Protein AF-A0A3D1JD99-F1 (afdb_monomer_lite)

Structure (mmCIF, N/CA/C/O backbone):
data_AF-A0A3D1JD99-F1
#
_entry.id   AF-A0A3D1JD99-F1
#
loop_
_atom_site.group_PDB
_atom_site.id
_atom_site.type_symbol
_atom_site.label_atom_id
_atom_site.label_alt_id
_atom_site.label_comp_id
_atom_site.label_asym_id
_atom_site.label_entity_id
_atom_site.label_seq_id
_atom_site.pdbx_PDB_ins_code
_atom_site.Cartn_x
_atom_site.Cartn_y
_atom_site.Cartn_z
_atom_site.occupancy
_atom_site.B_iso_or_equiv
_atom_site.auth_seq_id
_atom_site.auth_comp_id
_atom_site.auth_asym_id
_atom_site.auth_atom_id
_atom_site.pdbx_PDB_model_num
ATOM 1 N N . MET A 1 1 ? -32.262 2.530 16.225 1.00 52.62 1 MET A N 1
ATOM 2 C CA . MET A 1 1 ? -31.075 2.353 15.359 1.00 52.62 1 MET A CA 1
ATOM 3 C C . MET A 1 1 ? -31.010 3.550 14.415 1.00 52.62 1 MET A C 1
ATOM 5 O O . MET A 1 1 ? -31.901 3.710 13.596 1.00 52.62 1 MET A O 1
ATOM 9 N N . ASN A 1 2 ? -30.079 4.487 14.622 1.00 67.69 2 ASN A N 1
ATOM 10 C CA . ASN A 1 2 ? -30.087 5.768 13.904 1.00 67.69 2 ASN A CA 1
ATOM 11 C C . ASN A 1 2 ? -29.283 5.637 12.599 1.00 67.69 2 ASN A C 1
ATOM 13 O O . ASN A 1 2 ? -28.059 5.758 12.614 1.00 67.69 2 ASN A O 1
ATOM 17 N N . ILE A 1 3 ? -29.974 5.346 11.492 1.00 71.69 3 ILE A N 1
ATOM 18 C CA . ILE A 1 3 ? -29.393 5.014 10.174 1.00 71.69 3 ILE A CA 1
ATOM 19 C C . ILE A 1 3 ? -28.366 6.064 9.720 1.00 71.69 3 ILE A C 1
ATOM 21 O O . ILE A 1 3 ? -27.294 5.714 9.232 1.00 71.69 3 ILE A O 1
ATOM 25 N N . ARG A 1 4 ? -28.632 7.355 9.968 1.00 72.88 4 ARG A N 1
ATOM 26 C CA . ARG A 1 4 ? -27.696 8.441 9.631 1.00 72.88 4 ARG A CA 1
ATOM 27 C C . ARG A 1 4 ? -26.359 8.325 10.363 1.00 72.88 4 ARG A C 1
ATOM 29 O O . ARG A 1 4 ? -25.327 8.608 9.769 1.00 72.88 4 ARG A O 1
ATOM 36 N N . ARG A 1 5 ? -26.369 7.909 11.633 1.00 73.69 5 ARG A N 1
ATOM 37 C CA . ARG A 1 5 ? -25.156 7.788 12.458 1.00 73.69 5 ARG A CA 1
ATOM 38 C C . ARG A 1 5 ? -24.328 6.554 12.089 1.00 73.69 5 ARG A C 1
ATOM 40 O O . ARG A 1 5 ? -23.107 6.588 12.203 1.00 73.69 5 ARG A O 1
ATOM 47 N N . ASP A 1 6 ? -24.976 5.483 11.627 1.00 76.75 6 ASP A N 1
ATOM 48 C CA . ASP A 1 6 ? -24.259 4.303 11.131 1.00 76.75 6 ASP A CA 1
ATOM 49 C C . ASP A 1 6 ? -23.603 4.585 9.771 1.00 76.75 6 ASP A C 1
ATOM 51 O O . ASP A 1 6 ? -22.410 4.328 9.608 1.00 76.75 6 ASP A O 1
ATOM 55 N N . LEU A 1 7 ? -24.323 5.226 8.841 1.00 77.75 7 LEU A N 1
ATOM 56 C CA . LEU A 1 7 ? -23.778 5.626 7.537 1.00 77.75 7 LEU A CA 1
ATOM 57 C C . LEU A 1 7 ? -22.586 6.583 7.663 1.00 77.75 7 LEU A C 1
ATOM 59 O O . LEU A 1 7 ? -21.564 6.367 7.012 1.00 77.75 7 LEU A O 1
ATOM 63 N N . THR A 1 8 ? -22.668 7.597 8.532 1.00 80.62 8 THR A N 1
ATOM 64 C CA . THR A 1 8 ? -21.530 8.501 8.766 1.00 80.62 8 THR A CA 1
ATOM 65 C C . THR A 1 8 ? -20.340 7.768 9.371 1.00 80.62 8 THR A C 1
ATOM 67 O O . THR A 1 8 ? -19.210 8.011 8.959 1.00 80.62 8 THR A O 1
ATOM 70 N N . SER A 1 9 ? -20.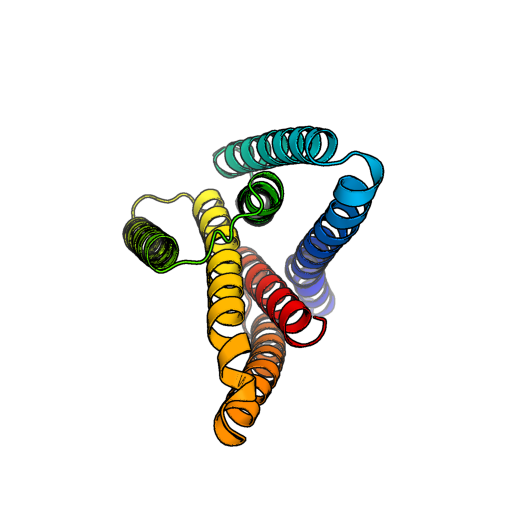563 6.816 10.281 1.00 78.50 9 SER A N 1
ATOM 71 C CA . SER A 1 9 ? -19.465 6.016 10.833 1.00 78.50 9 SER A CA 1
ATOM 72 C C . SER A 1 9 ? -18.817 5.094 9.794 1.00 78.50 9 SER A C 1
ATOM 74 O O . SER A 1 9 ? -17.602 4.945 9.801 1.00 78.50 9 SER A O 1
ATOM 76 N N . LYS A 1 10 ? -19.585 4.512 8.864 1.00 82.50 10 LYS A N 1
ATOM 77 C CA . LYS A 1 10 ? -19.051 3.691 7.760 1.00 82.50 10 LYS A CA 1
ATOM 78 C C . LYS A 1 10 ? -18.221 4.522 6.785 1.00 82.50 10 LYS A C 1
ATOM 80 O O . LYS A 1 10 ? -17.178 4.071 6.323 1.00 82.50 10 LYS A O 1
ATOM 85 N N . PHE A 1 11 ? -18.655 5.751 6.524 1.00 85.06 11 PHE A N 1
ATOM 86 C CA . PHE A 1 11 ? -17.918 6.684 5.680 1.00 85.06 11 PHE A CA 1
ATOM 87 C C . PHE A 1 11 ? -16.602 7.134 6.335 1.00 85.06 11 PHE A C 1
ATOM 89 O O . PHE A 1 11 ? -15.542 7.043 5.720 1.00 85.06 11 PHE A O 1
ATOM 96 N N . VAL A 1 12 ? -16.653 7.558 7.602 1.00 84.88 12 VAL A N 1
ATOM 97 C CA . VAL A 1 12 ? -15.488 8.095 8.329 1.00 84.88 12 VAL A CA 1
ATOM 98 C C . VAL A 1 12 ? -14.500 7.004 8.749 1.00 84.88 12 VAL A C 1
ATOM 100 O O . VAL A 1 12 ? -13.299 7.216 8.650 1.00 84.88 12 VAL A O 1
ATOM 103 N N . ASP A 1 13 ? -14.966 5.831 9.184 1.00 81.75 13 ASP A N 1
ATOM 104 C CA . ASP A 1 13 ? -14.083 4.739 9.627 1.00 81.75 13 ASP A CA 1
ATOM 105 C C . ASP A 1 13 ? -13.642 3.814 8.472 1.00 81.75 13 ASP A C 1
ATOM 107 O O . ASP A 1 13 ? -12.881 2.877 8.705 1.00 81.75 13 ASP A O 1
ATOM 111 N N . GLY A 1 14 ? -14.133 4.035 7.248 1.00 86.88 14 GLY A N 1
ATOM 112 C CA . GLY A 1 14 ? -13.870 3.179 6.088 1.00 86.88 14 GLY A CA 1
ATOM 113 C C . GLY A 1 14 ? -13.336 3.943 4.879 1.00 86.88 14 GLY A C 1
ATOM 114 O O . GLY A 1 14 ? -12.173 3.810 4.504 1.00 86.88 14 GLY A O 1
ATOM 115 N N . LEU A 1 15 ? -14.176 4.783 4.274 1.00 90.00 15 LEU A N 1
ATOM 116 C CA . LEU A 1 15 ? -13.844 5.464 3.019 1.00 90.00 15 LEU A CA 1
ATOM 117 C C . LEU A 1 15 ? -12.773 6.549 3.201 1.00 90.00 15 LEU A C 1
ATOM 119 O O . LEU A 1 15 ? -11.861 6.653 2.386 1.00 90.00 15 LEU A O 1
ATOM 123 N N . VAL A 1 16 ? -12.840 7.314 4.294 1.00 92.00 16 VAL A N 1
ATOM 124 C CA . VAL A 1 16 ? -11.830 8.337 4.616 1.00 92.00 16 VAL A CA 1
ATOM 125 C C . VAL A 1 16 ? -10.430 7.723 4.797 1.00 92.00 16 VAL A C 1
ATOM 127 O O . VAL A 1 16 ? -9.503 8.213 4.153 1.00 92.00 16 VAL A O 1
ATOM 130 N N . PRO A 1 17 ? -10.235 6.642 5.585 1.00 92.44 17 PRO A N 1
ATOM 131 C CA . PRO A 1 17 ? -8.941 5.975 5.661 1.00 92.44 17 PRO A CA 1
ATOM 132 C C . PRO A 1 17 ? -8.416 5.474 4.320 1.00 92.44 17 PRO A C 1
ATOM 134 O O . PRO A 1 17 ? -7.241 5.677 4.021 1.00 92.44 17 PRO A O 1
ATOM 137 N N . ALA A 1 18 ? -9.280 4.873 3.498 1.00 94.19 18 ALA A N 1
ATOM 138 C CA . ALA A 1 18 ? -8.889 4.398 2.175 1.00 94.19 18 ALA A CA 1
ATOM 139 C C . ALA A 1 18 ? -8.390 5.548 1.289 1.00 94.19 18 ALA A C 1
ATOM 141 O O . ALA A 1 18 ? -7.324 5.453 0.682 1.00 94.19 18 ALA A O 1
ATOM 142 N N . LEU A 1 19 ? -9.131 6.661 1.277 1.00 94.81 19 LEU A N 1
ATOM 143 C CA . LEU A 1 19 ? -8.777 7.858 0.523 1.00 94.81 19 LEU A CA 1
ATOM 144 C C . LEU A 1 19 ? -7.461 8.469 1.014 1.00 94.81 19 LEU A C 1
ATOM 146 O O . LEU A 1 19 ? -6.625 8.837 0.198 1.00 94.81 19 LEU A O 1
ATOM 150 N N . ILE A 1 20 ? -7.250 8.557 2.329 1.00 95.81 20 ILE A N 1
ATOM 151 C CA . ILE A 1 20 ? -6.007 9.092 2.902 1.00 95.81 20 ILE A CA 1
ATOM 152 C C . ILE A 1 20 ? -4.810 8.221 2.516 1.00 95.81 20 ILE A C 1
ATOM 154 O O . ILE A 1 20 ? -3.785 8.764 2.118 1.00 95.81 20 ILE A O 1
ATOM 158 N N . LEU A 1 21 ? -4.925 6.892 2.602 1.00 95.56 21 LEU A N 1
ATOM 159 C CA . LEU A 1 21 ? -3.850 5.978 2.200 1.00 95.56 21 LEU A CA 1
ATOM 160 C C . LEU A 1 21 ? -3.548 6.093 0.702 1.00 95.56 21 LEU A C 1
ATOM 162 O O . LEU A 1 21 ? -2.383 6.181 0.320 1.00 95.56 21 LEU A O 1
ATOM 166 N N . TYR A 1 22 ? -4.584 6.160 -0.137 1.00 94.81 22 TYR A N 1
ATOM 167 C CA . TYR A 1 22 ? -4.433 6.379 -1.574 1.00 94.81 22 TYR A CA 1
ATOM 168 C C . TYR A 1 22 ? -3.741 7.717 -1.879 1.00 94.81 22 TYR A C 1
ATOM 170 O O . TYR A 1 22 ? -2.753 7.754 -2.609 1.00 94.81 22 TYR A O 1
ATOM 178 N N . LEU A 1 23 ? -4.208 8.817 -1.282 1.00 95.06 23 LEU A N 1
ATOM 179 C CA . LEU A 1 23 ? -3.613 10.142 -1.471 1.00 95.06 23 LEU A CA 1
ATOM 180 C C . LEU A 1 23 ? -2.176 10.201 -0.956 1.00 95.06 23 LEU A C 1
ATOM 182 O O . LEU A 1 23 ? -1.335 10.823 -1.596 1.00 95.06 23 LEU A O 1
ATOM 186 N N . LEU A 1 24 ? -1.876 9.536 0.161 1.00 95.38 24 LEU A N 1
ATOM 187 C CA . LEU A 1 24 ? -0.518 9.426 0.681 1.00 95.38 24 LEU A CA 1
ATOM 188 C C . LEU A 1 24 ? 0.393 8.691 -0.310 1.00 95.38 24 LEU A C 1
ATOM 190 O O . LEU A 1 24 ? 1.501 9.153 -0.564 1.00 95.38 24 LEU A O 1
ATOM 194 N N . ASN A 1 25 ? -0.085 7.598 -0.914 1.00 94.38 25 ASN A N 1
ATOM 195 C CA . ASN A 1 25 ? 0.645 6.877 -1.956 1.00 94.38 25 ASN A CA 1
ATOM 196 C C . ASN A 1 25 ? 0.953 7.773 -3.163 1.00 94.38 25 ASN A C 1
ATOM 198 O O . ASN A 1 25 ? 2.099 7.858 -3.601 1.00 94.38 25 ASN A O 1
ATOM 202 N N . VAL A 1 26 ? -0.065 8.469 -3.674 1.00 92.38 26 VAL A N 1
ATOM 203 C CA . VAL A 1 26 ? 0.080 9.387 -4.813 1.00 92.38 26 VAL A CA 1
ATOM 204 C C . VAL A 1 26 ? 1.023 10.538 -4.468 1.00 92.38 26 VAL A C 1
ATOM 206 O O . VAL A 1 26 ? 1.880 10.879 -5.274 1.00 92.38 26 VAL A O 1
ATOM 209 N N . LEU A 1 27 ? 0.922 11.108 -3.267 1.00 93.75 27 LEU A N 1
ATOM 210 C CA . LEU A 1 27 ? 1.790 12.194 -2.817 1.00 93.75 27 LEU A CA 1
ATOM 211 C C . LEU A 1 27 ? 3.257 11.758 -2.770 1.00 93.75 27 LEU A C 1
ATOM 213 O O . LEU A 1 27 ? 4.118 12.492 -3.249 1.00 93.75 27 LEU A O 1
ATOM 217 N N . ILE A 1 28 ? 3.549 10.565 -2.245 1.00 92.56 28 ILE A N 1
ATOM 218 C CA . ILE A 1 28 ? 4.919 10.039 -2.230 1.00 92.56 28 ILE A CA 1
ATOM 219 C C . ILE A 1 28 ? 5.418 9.838 -3.663 1.00 92.56 28 ILE A C 1
ATOM 221 O O . ILE A 1 28 ? 6.490 10.340 -4.000 1.00 92.56 28 ILE A O 1
ATOM 225 N N . LEU A 1 29 ? 4.622 9.204 -4.529 1.00 89.81 29 LEU A N 1
ATOM 226 C CA . LEU A 1 29 ? 4.966 9.023 -5.942 1.00 89.81 29 LEU A CA 1
ATOM 227 C C . LEU A 1 29 ? 5.268 10.368 -6.627 1.00 89.81 29 LEU A C 1
ATOM 229 O O . LEU A 1 29 ? 6.306 10.521 -7.268 1.00 89.81 29 LEU A O 1
ATOM 233 N N . MET A 1 30 ? 4.406 11.368 -6.441 1.00 90.38 30 MET A N 1
ATOM 234 C CA . MET A 1 30 ? 4.575 12.700 -7.026 1.00 90.38 30 MET A CA 1
ATOM 235 C C . MET A 1 30 ? 5.798 13.444 -6.490 1.00 90.38 30 MET A C 1
ATOM 237 O O . MET A 1 30 ? 6.340 14.270 -7.214 1.00 90.38 30 MET A O 1
ATOM 241 N N . ILE A 1 31 ? 6.235 13.177 -5.256 1.00 90.94 31 ILE A N 1
ATOM 242 C CA . ILE A 1 31 ? 7.449 13.774 -4.682 1.00 90.94 31 ILE A CA 1
ATOM 243 C C . ILE A 1 31 ? 8.701 13.051 -5.177 1.00 90.94 31 ILE A C 1
ATOM 245 O O . ILE A 1 31 ? 9.688 13.715 -5.470 1.00 90.94 31 ILE A O 1
ATOM 249 N N . THR A 1 32 ? 8.684 11.723 -5.313 1.00 87.25 32 THR A N 1
ATOM 250 C CA . THR A 1 32 ? 9.888 10.955 -5.688 1.00 87.25 32 THR A CA 1
ATOM 251 C C . THR A 1 32 ? 10.488 11.392 -7.028 1.00 87.25 32 THR A C 1
ATOM 253 O O . THR A 1 32 ? 11.682 11.678 -7.092 1.00 87.25 32 THR A O 1
ATOM 256 N N . SER A 1 33 ? 9.664 11.550 -8.070 1.00 84.69 33 SER A N 1
ATOM 257 C CA . SER A 1 33 ? 10.127 11.928 -9.415 1.00 84.69 33 SER A CA 1
ATOM 258 C C . SER A 1 33 ? 10.831 13.299 -9.503 1.00 84.69 33 SER A C 1
ATOM 260 O O . SER A 1 33 ? 11.938 13.367 -10.042 1.00 84.69 33 SER A O 1
ATOM 262 N N . PRO A 1 34 ? 10.269 14.417 -8.996 1.00 87.00 34 PRO A N 1
ATOM 263 C CA . PRO A 1 34 ? 10.970 15.698 -9.007 1.00 87.00 34 PRO A CA 1
ATOM 264 C C . PRO A 1 34 ? 12.207 15.675 -8.108 1.00 87.00 34 PRO A C 1
ATOM 266 O O . PRO A 1 34 ? 13.205 16.308 -8.439 1.00 87.00 34 PRO A O 1
ATOM 269 N N . LEU A 1 35 ? 12.174 14.942 -6.996 1.00 88.25 35 LEU A N 1
ATOM 270 C CA . LEU A 1 35 ? 13.298 14.889 -6.067 1.00 88.25 35 LEU A CA 1
ATOM 271 C C . LEU A 1 35 ? 14.515 14.209 -6.703 1.00 88.25 35 LEU A C 1
ATOM 273 O O . LEU A 1 35 ? 15.625 14.727 -6.596 1.00 88.25 35 LEU A O 1
ATOM 277 N N . GLU A 1 36 ? 14.288 13.133 -7.456 1.00 84.88 36 GLU A N 1
ATOM 278 C CA . GLU A 1 36 ? 15.310 12.496 -8.288 1.00 84.88 36 GLU A CA 1
ATOM 279 C C . GLU A 1 36 ? 15.846 13.454 -9.366 1.00 84.88 36 GLU A C 1
ATOM 281 O O . GLU A 1 36 ? 17.058 13.580 -9.532 1.00 84.88 36 GLU A O 1
ATOM 286 N N . ARG A 1 37 ? 14.968 14.197 -10.056 1.00 86.12 37 ARG A N 1
ATOM 287 C CA . ARG A 1 37 ? 15.373 15.123 -11.133 1.00 86.12 37 ARG A CA 1
ATOM 288 C C . ARG A 1 37 ? 16.158 16.345 -10.648 1.00 86.12 37 ARG A C 1
ATOM 290 O O . ARG A 1 37 ? 17.070 16.776 -11.347 1.00 86.12 37 ARG A O 1
ATOM 297 N N . PHE A 1 38 ? 15.800 16.929 -9.503 1.00 90.12 38 PHE A N 1
ATOM 298 C CA . PHE A 1 38 ? 16.412 18.173 -9.010 1.00 90.12 38 PHE A CA 1
ATOM 299 C C . PHE A 1 38 ? 17.579 17.944 -8.047 1.00 90.12 38 PHE A C 1
ATOM 301 O O . PHE A 1 38 ? 18.554 18.690 -8.090 1.00 90.12 38 PHE A O 1
ATOM 308 N N . PHE A 1 39 ? 17.489 16.938 -7.173 1.00 87.44 39 PHE A N 1
ATOM 309 C CA . PHE A 1 39 ? 18.470 16.697 -6.1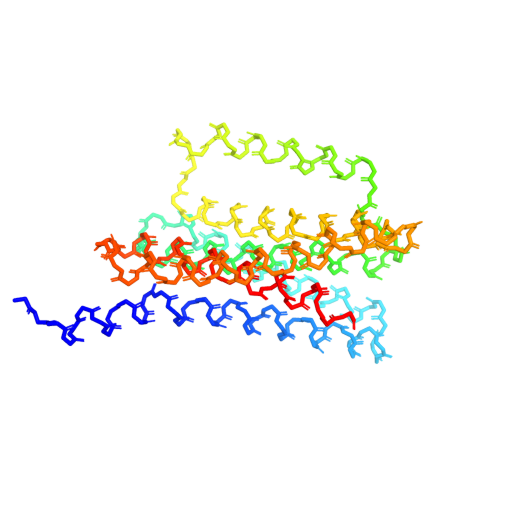07 1.00 87.44 39 PHE A CA 1
ATOM 310 C C . PHE A 1 39 ? 19.286 15.413 -6.312 1.00 87.44 39 PHE A C 1
ATOM 312 O O . PHE A 1 39 ? 20.182 15.121 -5.513 1.00 87.44 39 PHE A O 1
ATOM 319 N N . GLY A 1 40 ? 18.993 14.646 -7.368 1.00 86.50 40 GLY A N 1
ATOM 320 C CA . GLY A 1 40 ? 19.674 13.395 -7.684 1.00 86.50 40 GLY A CA 1
ATOM 321 C C . GLY A 1 40 ? 19.519 12.331 -6.593 1.00 86.50 40 GLY A C 1
ATOM 322 O O . GLY A 1 40 ? 18.643 12.397 -5.726 1.00 86.50 40 GLY A O 1
ATOM 323 N N . GLY A 1 41 ? 20.427 11.352 -6.609 1.00 85.62 41 GLY A N 1
ATOM 324 C CA . GLY A 1 41 ? 20.431 10.250 -5.642 1.00 85.62 41 GLY A CA 1
ATOM 325 C C . GLY A 1 41 ? 20.599 10.704 -4.187 1.00 85.62 41 GLY A C 1
ATOM 326 O O . GLY A 1 41 ? 19.989 10.127 -3.291 1.00 85.62 41 GLY A O 1
ATOM 327 N N . THR A 1 42 ? 21.355 11.777 -3.929 1.00 88.00 42 THR A N 1
ATOM 328 C CA . THR A 1 42 ? 21.569 12.290 -2.565 1.00 88.00 42 THR A CA 1
ATOM 329 C C . THR A 1 42 ? 20.277 12.816 -1.945 1.00 88.00 42 THR A C 1
ATOM 331 O O . THR A 1 42 ? 19.977 12.502 -0.791 1.00 88.00 42 THR A O 1
ATOM 334 N N . GLY A 1 43 ? 19.482 13.581 -2.704 1.00 87.75 43 GLY A N 1
ATOM 335 C CA . GLY A 1 43 ? 18.173 14.034 -2.234 1.00 87.75 43 GLY A CA 1
ATOM 336 C C . GLY A 1 43 ? 17.253 12.856 -1.939 1.00 87.75 43 GLY A C 1
ATOM 337 O O . GLY A 1 43 ? 16.628 12.802 -0.877 1.00 87.75 43 GLY A O 1
ATOM 338 N N . LEU A 1 44 ? 17.221 11.882 -2.850 1.00 88.75 44 LEU A N 1
ATOM 339 C CA . LEU A 1 44 ? 16.380 10.700 -2.706 1.00 88.75 44 LEU A CA 1
ATOM 340 C C . LEU A 1 44 ? 16.783 9.867 -1.479 1.00 88.75 44 LEU A C 1
ATOM 342 O O . LEU A 1 44 ? 15.914 9.390 -0.756 1.00 88.75 44 LEU A O 1
ATOM 346 N N . MET A 1 45 ? 18.076 9.790 -1.155 1.00 90.12 45 MET A N 1
ATOM 347 C CA . MET A 1 45 ? 18.567 9.122 0.054 1.00 90.12 45 MET A CA 1
ATOM 348 C C . MET A 1 45 ? 18.065 9.798 1.338 1.00 90.12 45 MET A C 1
ATOM 350 O O . MET A 1 45 ? 17.590 9.116 2.246 1.00 90.12 45 MET A O 1
ATOM 354 N N . ILE A 1 46 ? 18.117 11.133 1.413 1.00 92.88 46 ILE A N 1
ATOM 355 C CA . ILE A 1 46 ? 17.592 11.887 2.566 1.00 92.88 46 ILE A CA 1
ATOM 356 C C . ILE A 1 46 ? 16.084 11.651 2.710 1.00 92.88 46 ILE A C 1
ATOM 358 O O . ILE A 1 46 ? 15.591 11.424 3.818 1.00 92.88 46 ILE A O 1
ATOM 362 N N . PHE A 1 47 ? 15.357 11.650 1.592 1.00 92.94 47 PHE A N 1
ATOM 363 C CA . PHE A 1 47 ? 13.927 11.359 1.574 1.00 92.94 47 PHE A CA 1
ATOM 364 C C . PHE A 1 47 ? 13.618 9.941 2.078 1.00 92.94 47 PHE A C 1
ATOM 366 O O . PHE A 1 47 ? 12.752 9.777 2.938 1.00 92.94 47 PHE A O 1
ATOM 373 N N . VAL A 1 48 ? 14.367 8.932 1.623 1.00 92.69 48 VAL A N 1
ATOM 374 C CA . VAL A 1 48 ? 14.237 7.541 2.087 1.00 92.69 48 VAL A CA 1
ATOM 375 C C . VAL A 1 48 ? 14.503 7.431 3.587 1.00 92.69 48 VAL A C 1
ATOM 377 O O . VAL A 1 48 ? 13.718 6.801 4.290 1.00 92.69 48 VAL A O 1
ATOM 380 N N . ILE A 1 49 ? 15.544 8.082 4.115 1.00 94.50 49 ILE A N 1
ATOM 381 C CA . ILE A 1 49 ? 15.827 8.097 5.563 1.00 94.50 49 ILE A CA 1
ATOM 382 C C . ILE A 1 49 ? 14.656 8.717 6.342 1.00 94.50 49 ILE A C 1
ATOM 384 O O . ILE A 1 49 ? 14.246 8.186 7.377 1.00 94.50 49 ILE A O 1
ATOM 388 N N . GLY A 1 50 ? 14.078 9.806 5.830 1.00 95.19 50 GLY A N 1
ATOM 389 C CA . GLY A 1 50 ? 12.874 10.413 6.397 1.00 95.19 50 GLY A CA 1
ATOM 390 C C . GLY A 1 50 ? 11.686 9.448 6.405 1.00 95.19 50 GLY A C 1
ATOM 391 O O . GLY A 1 50 ? 11.047 9.265 7.443 1.00 95.19 50 GLY A O 1
ATOM 392 N N . LEU A 1 51 ? 11.426 8.771 5.284 1.00 95.12 51 LEU A N 1
ATOM 393 C CA . LEU A 1 51 ? 10.377 7.753 5.185 1.00 95.12 51 LEU A CA 1
ATOM 394 C C . LEU A 1 51 ? 10.604 6.597 6.165 1.00 95.12 51 LEU A C 1
ATOM 396 O O . LEU A 1 51 ? 9.655 6.192 6.835 1.00 95.12 51 LEU A O 1
ATOM 400 N N . VAL A 1 52 ? 11.841 6.111 6.312 1.00 95.75 52 VAL A N 1
ATOM 401 C CA . VAL A 1 52 ? 12.203 5.076 7.295 1.00 95.75 52 VAL A CA 1
ATOM 402 C C . VAL A 1 52 ? 11.854 5.537 8.704 1.00 95.75 52 VAL A C 1
ATOM 404 O O . VAL A 1 52 ? 11.198 4.800 9.439 1.00 95.75 52 VAL A O 1
ATOM 407 N N . ALA A 1 53 ? 12.241 6.756 9.083 1.00 96.75 53 ALA A N 1
ATOM 408 C CA . ALA A 1 53 ? 11.961 7.286 10.414 1.00 96.75 53 ALA A CA 1
ATOM 409 C C . ALA A 1 53 ? 10.449 7.339 10.697 1.00 96.75 53 ALA A C 1
ATOM 411 O O . ALA A 1 53 ? 10.000 6.884 11.753 1.00 96.75 53 ALA A O 1
ATOM 412 N N . VAL A 1 54 ? 9.644 7.820 9.742 1.00 96.44 54 VAL A N 1
ATOM 413 C CA . VAL A 1 54 ? 8.179 7.890 9.891 1.00 96.44 54 VAL A CA 1
ATOM 414 C C . VAL A 1 54 ? 7.544 6.494 9.879 1.00 96.44 54 VAL A C 1
ATOM 416 O O . VAL A 1 54 ? 6.630 6.232 10.669 1.00 96.44 54 VAL A O 1
ATOM 419 N N . ALA A 1 55 ? 8.035 5.574 9.046 1.00 95.12 55 ALA A N 1
ATOM 420 C CA . ALA A 1 55 ? 7.569 4.189 8.998 1.00 95.12 55 ALA A CA 1
ATOM 421 C C . ALA A 1 55 ? 7.842 3.463 10.323 1.00 95.12 55 ALA A C 1
ATOM 423 O O . ALA A 1 55 ? 6.937 2.837 10.876 1.00 95.12 55 ALA A O 1
ATOM 424 N N . MET A 1 56 ? 9.050 3.602 10.882 1.00 95.62 56 MET A N 1
ATOM 425 C CA . MET A 1 56 ? 9.433 2.997 12.163 1.00 95.62 56 MET A CA 1
ATOM 426 C C . MET A 1 56 ? 8.682 3.617 13.341 1.00 95.62 56 MET A C 1
ATOM 428 O O . MET A 1 56 ? 8.204 2.891 14.214 1.00 95.62 56 MET A O 1
ATOM 432 N N . PHE A 1 57 ? 8.500 4.939 13.348 1.00 96.19 57 PHE A N 1
ATOM 433 C CA . PHE A 1 57 ? 7.672 5.612 14.349 1.00 96.19 57 PHE A CA 1
ATOM 434 C C . PHE A 1 57 ? 6.222 5.108 14.307 1.00 96.19 57 PHE A C 1
ATOM 436 O O . PHE A 1 57 ? 5.634 4.787 15.344 1.00 96.19 57 PHE A O 1
ATOM 443 N N . SER A 1 58 ? 5.654 4.980 13.106 1.00 95.06 58 SER A N 1
ATOM 444 C CA . SER A 1 58 ? 4.302 4.447 12.907 1.00 95.06 58 SER A CA 1
ATOM 445 C C . SER A 1 58 ? 4.212 2.986 13.351 1.00 95.06 58 SER A C 1
ATOM 447 O O . SER A 1 58 ? 3.292 2.619 14.083 1.00 95.06 58 SER A O 1
ATOM 449 N N . LEU A 1 59 ? 5.206 2.160 13.017 1.00 93.06 59 LEU A N 1
ATOM 450 C CA . LEU A 1 59 ? 5.285 0.774 13.475 1.00 93.06 59 LEU A CA 1
ATOM 451 C C . LEU A 1 59 ? 5.317 0.700 15.008 1.00 93.06 59 LEU A C 1
ATOM 453 O O . LEU A 1 59 ? 4.496 -0.005 15.598 1.00 93.06 59 LEU A O 1
ATOM 457 N N . GLN A 1 60 ? 6.175 1.479 15.667 1.00 94.31 60 GLN A N 1
ATOM 458 C CA . GLN A 1 60 ? 6.252 1.530 17.129 1.00 94.31 60 GLN A CA 1
ATOM 459 C C . GLN A 1 60 ? 4.906 1.930 17.752 1.00 94.31 60 GLN A C 1
ATOM 461 O O . GLN A 1 60 ? 4.439 1.290 18.698 1.00 94.31 60 GLN A O 1
ATOM 466 N N . ARG A 1 61 ? 4.236 2.949 17.199 1.00 92.69 61 ARG A N 1
ATOM 467 C CA . ARG A 1 61 ? 2.901 3.375 17.649 1.00 92.69 61 ARG A CA 1
ATOM 468 C C . ARG A 1 61 ? 1.832 2.308 17.418 1.00 92.69 61 ARG A C 1
ATOM 470 O O . ARG A 1 61 ? 0.952 2.153 18.260 1.00 92.69 61 ARG A O 1
ATOM 477 N N . SER A 1 62 ? 1.925 1.526 16.345 1.00 92.12 62 SER A N 1
ATOM 478 C CA . SER A 1 62 ? 0.996 0.420 16.070 1.00 92.12 62 SER A CA 1
ATOM 479 C C . SER A 1 62 ? 1.116 -0.733 17.085 1.00 92.12 62 SER A C 1
ATOM 481 O O . SER A 1 62 ? 0.131 -1.417 17.404 1.00 92.12 62 SER A O 1
ATOM 483 N N . LEU A 1 63 ? 2.316 -0.929 17.640 1.00 92.31 63 LEU A N 1
ATOM 484 C CA . LEU A 1 63 ? 2.617 -1.968 18.626 1.00 92.31 63 LEU A CA 1
ATOM 485 C C . LEU A 1 63 ? 2.238 -1.563 20.055 1.00 92.31 63 LEU A C 1
ATOM 487 O O . LEU A 1 63 ? 2.029 -2.439 20.895 1.00 92.31 63 LEU A O 1
ATOM 491 N N . TRP A 1 64 ? 2.087 -0.267 20.330 1.00 90.56 64 TRP A N 1
ATOM 492 C CA . TRP A 1 64 ? 1.797 0.230 21.671 1.00 90.56 64 TRP A CA 1
ATOM 493 C C . TRP A 1 64 ? 0.421 -0.246 22.169 1.00 90.56 64 TRP A C 1
ATOM 495 O O . TRP A 1 64 ? -0.629 0.162 21.675 1.00 90.56 64 TRP A O 1
ATOM 505 N N . SER A 1 65 ? 0.420 -1.090 23.204 1.00 84.25 65 SER A N 1
ATOM 506 C CA . SER A 1 65 ? -0.787 -1.702 23.785 1.00 84.25 65 SER A CA 1
ATOM 507 C C . SER A 1 65 ? -1.779 -0.718 24.418 1.00 84.25 65 SER A C 1
ATOM 509 O O . SER A 1 65 ? -2.962 -1.025 24.497 1.00 84.25 65 SER A O 1
ATOM 511 N N . ARG A 1 66 ? -1.320 0.465 24.852 1.00 87.06 66 ARG A N 1
ATOM 512 C CA . ARG A 1 66 ? -2.155 1.522 25.451 1.00 87.06 66 ARG A CA 1
ATOM 513 C C . ARG A 1 66 ? -2.997 2.287 24.424 1.00 87.06 66 ARG A C 1
ATOM 515 O O . ARG A 1 66 ? -3.898 3.022 24.815 1.00 87.06 66 ARG A O 1
ATOM 522 N N . SER A 1 67 ? -2.701 2.157 23.133 1.00 87.56 67 SER A N 1
ATOM 523 C CA . SER A 1 67 ? -3.459 2.814 22.068 1.00 87.56 67 SER A CA 1
ATOM 524 C C . SER A 1 67 ? -4.717 2.022 21.712 1.00 87.56 67 SER A C 1
ATOM 526 O O . SER A 1 67 ? -4.727 0.792 21.766 1.00 87.56 67 SER A O 1
ATOM 528 N N . SER A 1 68 ? -5.777 2.727 21.303 1.00 91.00 68 SER A N 1
ATOM 529 C CA . SER A 1 68 ? -7.010 2.085 20.840 1.00 91.00 68 SER A CA 1
ATOM 530 C C . SER A 1 68 ? -6.740 1.176 19.638 1.00 91.00 68 SER A C 1
ATOM 532 O O . SER A 1 68 ? -5.854 1.442 18.824 1.00 91.00 68 SER A O 1
ATOM 534 N N . GLU A 1 69 ? -7.521 0.104 19.493 1.00 89.75 69 GLU A N 1
ATOM 535 C CA . GLU A 1 69 ? -7.370 -0.851 18.385 1.00 89.75 69 GLU A CA 1
ATOM 536 C C . GLU A 1 69 ? -7.435 -0.169 17.013 1.00 89.75 69 GLU A C 1
ATOM 538 O O . GLU A 1 69 ? -6.663 -0.493 16.113 1.00 89.75 69 GLU A O 1
ATOM 543 N N . VAL A 1 70 ? -8.308 0.833 16.887 1.00 90.06 70 VAL A N 1
ATOM 544 C CA . VAL A 1 70 ? -8.471 1.641 15.675 1.00 90.06 70 VAL A CA 1
ATOM 545 C C . VAL A 1 70 ? -7.216 2.464 15.382 1.00 90.06 70 VAL A C 1
ATOM 547 O O . VAL A 1 70 ? -6.744 2.461 14.248 1.00 90.06 70 VAL A O 1
ATOM 550 N N . ALA A 1 71 ? -6.640 3.126 16.390 1.00 91.19 71 ALA A N 1
ATOM 551 C CA . ALA A 1 71 ? -5.402 3.884 16.214 1.00 91.19 71 ALA A CA 1
ATOM 552 C C . ALA A 1 71 ? -4.240 2.961 15.821 1.00 91.19 71 ALA A C 1
ATOM 554 O O . ALA A 1 71 ? -3.466 3.279 14.922 1.00 91.19 71 ALA A O 1
ATOM 555 N N . ARG A 1 72 ? -4.146 1.782 16.444 1.00 92.88 72 ARG A N 1
ATOM 556 C CA . ARG A 1 72 ? -3.114 0.787 16.123 1.00 92.88 72 ARG A CA 1
ATOM 557 C C . ARG A 1 72 ? -3.233 0.272 14.693 1.00 92.88 72 ARG A C 1
ATOM 559 O O . ARG A 1 72 ? -2.214 0.145 14.023 1.00 92.88 72 ARG A O 1
ATOM 566 N N . ALA A 1 73 ? -4.453 0.006 14.227 1.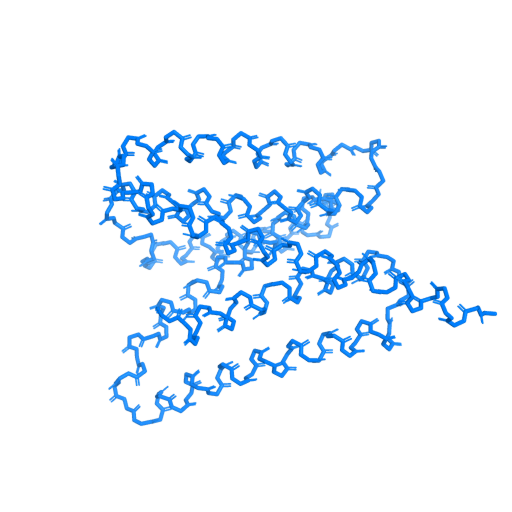00 93.19 73 ALA A N 1
ATOM 567 C CA . ALA A 1 73 ? -4.712 -0.366 12.839 1.00 93.19 73 ALA A CA 1
ATOM 568 C C . ALA A 1 73 ? -4.287 0.751 11.876 1.00 93.19 73 ALA A C 1
ATOM 570 O O . ALA A 1 73 ? -3.580 0.483 10.913 1.00 93.19 73 ALA A O 1
ATOM 571 N N . TRP A 1 74 ? -4.636 2.001 12.183 1.00 94.25 74 TRP A N 1
ATOM 572 C CA . TRP A 1 74 ? -4.248 3.177 11.403 1.00 94.25 74 TRP A CA 1
ATOM 573 C C . TRP A 1 74 ? -2.736 3.338 11.253 1.00 94.25 74 TRP A C 1
ATOM 575 O O . TRP A 1 74 ? -2.233 3.435 10.134 1.00 94.25 74 TRP A O 1
ATOM 585 N N . TYR A 1 75 ? -2.010 3.317 12.372 1.00 94.69 75 TYR A N 1
ATOM 586 C CA . TYR A 1 75 ? -0.551 3.395 12.359 1.00 94.69 75 TYR A CA 1
ATOM 587 C C . TYR A 1 75 ? 0.084 2.191 11.658 1.00 94.69 75 TYR A C 1
ATOM 589 O O . TYR A 1 75 ? 1.103 2.349 10.992 1.00 94.69 75 TYR A O 1
ATOM 597 N N . GLY A 1 76 ? -0.530 1.009 11.766 1.00 94.88 76 GLY A N 1
ATOM 598 C CA . GLY A 1 76 ? -0.125 -0.175 11.016 1.00 94.88 76 GLY A CA 1
ATOM 599 C C . GLY A 1 76 ? -0.252 0.040 9.509 1.00 94.88 76 GLY A C 1
ATOM 600 O O . GLY A 1 76 ? 0.743 -0.047 8.800 1.00 94.88 76 GLY A O 1
ATOM 601 N N . MET A 1 77 ? -1.446 0.397 9.027 1.00 96.38 77 MET A N 1
ATOM 602 C CA . MET A 1 77 ? -1.714 0.624 7.601 1.00 96.38 77 MET A CA 1
ATOM 603 C C . MET A 1 77 ? -0.768 1.671 7.005 1.00 96.38 77 MET A C 1
ATOM 605 O O . MET A 1 77 ? -0.089 1.381 6.020 1.00 96.38 77 MET A O 1
ATOM 609 N N . ALA A 1 78 ? -0.683 2.850 7.634 1.00 96.06 78 ALA A N 1
ATOM 610 C CA . ALA A 1 78 ? 0.189 3.934 7.189 1.00 96.06 78 ALA A CA 1
ATOM 611 C C . ALA A 1 78 ? 1.670 3.540 7.265 1.00 96.06 78 ALA A C 1
ATOM 613 O O . ALA A 1 78 ? 2.416 3.769 6.320 1.00 96.06 78 ALA A O 1
ATOM 614 N N . GLY A 1 79 ? 2.088 2.897 8.358 1.00 95.38 79 GLY A N 1
ATOM 615 C CA . GLY A 1 79 ? 3.462 2.444 8.540 1.00 95.38 79 GLY A CA 1
ATOM 616 C C . GLY A 1 79 ? 3.894 1.436 7.480 1.00 95.38 79 GLY A C 1
ATOM 617 O O . GLY A 1 79 ? 4.996 1.564 6.958 1.00 95.38 79 GLY A O 1
ATOM 618 N N . GLY A 1 80 ? 3.044 0.469 7.128 1.00 95.69 80 GLY A N 1
ATOM 619 C CA . GLY A 1 80 ? 3.393 -0.526 6.113 1.00 95.69 80 GLY A CA 1
ATOM 620 C C . GLY A 1 80 ? 3.357 0.037 4.690 1.00 95.69 80 GLY A C 1
ATOM 621 O O . GLY A 1 80 ? 4.195 -0.349 3.882 1.00 95.69 80 GLY A O 1
ATOM 622 N N . LEU A 1 81 ? 2.495 1.025 4.405 1.00 96.44 81 LEU A N 1
ATOM 623 C CA . LEU A 1 81 ? 2.542 1.788 3.150 1.00 96.44 81 LEU A CA 1
ATOM 624 C C . LEU A 1 81 ? 3.848 2.579 3.032 1.00 96.44 81 LEU A C 1
ATOM 626 O O . LEU A 1 81 ? 4.512 2.534 2.001 1.00 96.44 81 LEU A O 1
ATOM 630 N N . LEU A 1 82 ? 4.248 3.281 4.092 1.00 96.31 82 LEU A N 1
ATOM 631 C CA . LEU A 1 82 ? 5.519 4.008 4.116 1.00 96.31 82 LEU A CA 1
ATOM 632 C C . LEU A 1 82 ? 6.710 3.049 4.035 1.00 96.31 82 LEU A C 1
ATOM 634 O O . LEU A 1 82 ? 7.665 3.323 3.319 1.00 96.31 82 LEU A O 1
ATOM 638 N N . GLY A 1 83 ? 6.637 1.910 4.726 1.00 94.81 83 GLY A N 1
ATOM 639 C CA . GLY A 1 83 ? 7.641 0.852 4.660 1.00 94.81 83 GLY A CA 1
ATOM 640 C C . GLY A 1 83 ? 7.780 0.275 3.253 1.00 94.81 83 GLY A C 1
ATOM 641 O O . GLY A 1 83 ? 8.899 0.060 2.801 1.00 94.81 83 GLY A O 1
ATOM 642 N N . TRP A 1 84 ? 6.674 0.101 2.528 1.00 94.62 84 TRP A N 1
ATOM 643 C CA . TRP A 1 84 ? 6.715 -0.250 1.112 1.00 94.62 84 TRP A CA 1
ATOM 644 C C . TRP A 1 84 ? 7.445 0.811 0.286 1.00 94.62 84 TRP A C 1
ATOM 646 O O . TRP A 1 84 ? 8.347 0.484 -0.478 1.00 94.62 84 TRP A O 1
ATOM 656 N N . TRP A 1 85 ? 7.120 2.088 0.484 1.00 93.69 85 TRP A N 1
ATOM 657 C CA . TRP A 1 85 ? 7.784 3.176 -0.230 1.00 93.69 85 TRP A CA 1
ATOM 658 C C . TRP A 1 85 ? 9.270 3.307 0.079 1.00 93.69 85 TRP A C 1
ATOM 660 O O . TRP A 1 85 ? 10.016 3.705 -0.803 1.00 93.69 85 TRP A O 1
ATOM 670 N N . VAL A 1 86 ? 9.722 2.950 1.281 1.00 93.81 86 VAL A N 1
ATOM 671 C CA . VAL A 1 86 ? 11.158 2.841 1.584 1.00 93.81 86 VAL A CA 1
ATOM 672 C C . VAL A 1 86 ? 11.824 1.816 0.665 1.00 93.81 86 VAL A C 1
ATOM 674 O O . VAL A 1 86 ? 12.882 2.101 0.110 1.00 93.81 86 VAL A O 1
ATOM 677 N N . ILE A 1 87 ? 11.200 0.646 0.502 1.00 91.12 87 ILE A N 1
ATOM 678 C CA . ILE A 1 87 ? 11.710 -0.451 -0.331 1.00 91.12 87 ILE A CA 1
ATOM 679 C C . ILE A 1 87 ? 11.675 -0.052 -1.810 1.00 91.12 87 ILE A C 1
ATOM 681 O O . ILE A 1 87 ? 12.674 -0.177 -2.510 1.00 91.12 87 ILE A O 1
ATOM 685 N N . GLU A 1 88 ? 10.550 0.475 -2.291 1.00 88.06 88 GLU A N 1
ATOM 686 C CA . GLU A 1 88 ? 10.433 0.914 -3.683 1.00 88.06 88 GLU A CA 1
ATOM 687 C C . GLU A 1 88 ? 11.407 2.063 -3.966 1.00 88.06 88 GLU A C 1
ATOM 689 O O . GLU A 1 88 ? 12.122 2.026 -4.959 1.00 88.06 88 GLU A O 1
ATOM 694 N N . ALA A 1 89 ? 11.521 3.055 -3.080 1.00 87.94 89 ALA A N 1
ATOM 695 C CA . ALA A 1 89 ? 12.410 4.186 -3.304 1.00 87.94 89 ALA A CA 1
ATOM 696 C C . ALA A 1 89 ? 13.897 3.797 -3.271 1.00 87.94 89 ALA A C 1
ATOM 698 O O . ALA A 1 89 ? 14.698 4.403 -3.984 1.00 87.94 89 ALA A O 1
ATOM 699 N N . SER A 1 90 ? 14.288 2.758 -2.522 1.00 86.44 90 SER A N 1
ATOM 700 C CA . SER A 1 90 ? 15.671 2.273 -2.561 1.00 86.44 90 SER A CA 1
ATOM 701 C C . SER A 1 90 ? 16.048 1.646 -3.909 1.00 86.44 90 SER A C 1
ATOM 703 O O . SER A 1 90 ? 17.230 1.631 -4.246 1.00 86.44 90 SER A O 1
ATOM 705 N N . THR A 1 91 ? 15.077 1.209 -4.724 1.00 84.56 91 THR A N 1
ATOM 706 C CA . THR A 1 91 ? 15.346 0.762 -6.111 1.00 84.56 91 THR A CA 1
ATOM 707 C C . THR A 1 91 ? 15.902 1.880 -6.980 1.00 84.56 91 THR A C 1
ATOM 709 O O . THR A 1 91 ? 16.826 1.651 -7.763 1.00 84.56 91 THR A O 1
ATOM 712 N N . PHE A 1 92 ? 15.365 3.094 -6.820 1.00 82.19 92 PHE A N 1
ATOM 713 C CA . PHE A 1 92 ? 15.764 4.256 -7.608 1.00 82.19 92 PHE A CA 1
ATOM 714 C C . PHE A 1 92 ? 17.196 4.685 -7.263 1.00 82.19 92 PHE A C 1
ATOM 716 O O . PHE A 1 92 ? 17.909 5.180 -8.129 1.00 82.19 92 PHE A O 1
ATOM 723 N N . LEU A 1 93 ? 17.662 4.429 -6.030 1.00 80.88 93 LEU A N 1
A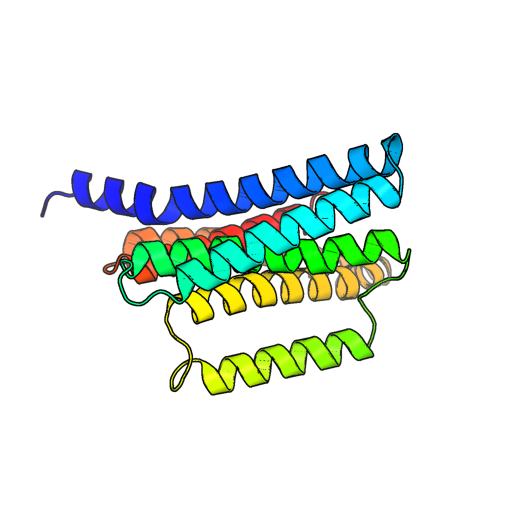TOM 724 C CA . LEU A 1 93 ? 19.050 4.694 -5.622 1.00 80.88 93 LEU A CA 1
ATOM 725 C C . LEU A 1 93 ? 20.058 3.781 -6.325 1.00 80.88 93 LEU A C 1
ATOM 727 O O . LEU A 1 93 ? 21.111 4.245 -6.754 1.00 80.88 93 LEU A O 1
ATOM 731 N N . GLU A 1 94 ? 19.760 2.485 -6.424 1.00 72.19 94 GLU A N 1
ATOM 732 C CA . GLU A 1 94 ? 20.691 1.505 -7.001 1.00 72.19 94 GLU A CA 1
ATOM 733 C C . GLU A 1 94 ? 20.593 1.404 -8.528 1.00 72.19 94 GLU A C 1
ATOM 735 O O . GLU A 1 94 ? 21.404 0.713 -9.150 1.00 72.19 94 GLU A O 1
ATOM 740 N N . ASN A 1 95 ? 19.597 2.059 -9.137 1.00 69.00 95 ASN A N 1
ATOM 741 C CA . ASN A 1 95 ? 19.227 1.904 -10.547 1.00 69.00 95 ASN A CA 1
ATOM 742 C C . ASN A 1 95 ? 19.075 0.420 -10.953 1.00 69.00 95 ASN A C 1
ATOM 744 O O . ASN A 1 95 ? 19.322 0.017 -12.093 1.00 69.00 95 ASN A O 1
ATOM 748 N N . ARG A 1 96 ? 18.712 -0.421 -9.977 1.00 63.50 96 ARG A N 1
ATOM 749 C CA . ARG A 1 96 ? 18.514 -1.861 -10.112 1.00 63.50 96 ARG A CA 1
ATOM 750 C C . ARG A 1 96 ? 17.057 -2.175 -9.837 1.00 63.50 96 ARG A C 1
ATOM 752 O O . ARG A 1 96 ? 16.492 -1.766 -8.827 1.00 63.50 96 ARG A O 1
ATOM 759 N N . SER A 1 97 ? 16.469 -2.968 -10.728 1.00 63.00 97 SER A N 1
ATOM 760 C CA . SER A 1 97 ? 15.168 -3.582 -10.481 1.00 63.00 97 SER A CA 1
ATOM 761 C C . SER A 1 97 ? 15.246 -4.428 -9.209 1.00 63.00 97 SER A C 1
ATOM 763 O O . SER A 1 97 ? 15.999 -5.404 -9.169 1.00 63.00 97 SER A O 1
ATOM 765 N N . LEU A 1 98 ? 14.444 -4.098 -8.189 1.00 61.72 98 LEU A N 1
ATOM 766 C CA . LEU A 1 98 ? 14.230 -5.009 -7.060 1.00 61.72 98 LEU A CA 1
ATOM 767 C C . LEU A 1 98 ? 13.491 -6.271 -7.497 1.00 61.72 98 LEU A C 1
ATOM 769 O O . LEU A 1 98 ? 13.547 -7.266 -6.789 1.00 61.72 98 LEU A O 1
ATOM 773 N N . PHE A 1 99 ? 12.790 -6.276 -8.627 1.00 66.75 99 PHE A N 1
ATOM 774 C CA . PHE A 1 99 ? 11.943 -7.395 -9.019 1.00 66.75 99 PHE A CA 1
ATOM 775 C C . PHE A 1 99 ? 12.706 -8.344 -9.938 1.00 66.75 99 PHE A C 1
ATOM 777 O O . PHE A 1 99 ? 12.824 -8.144 -11.146 1.00 66.75 99 PHE A O 1
ATOM 784 N N . GLY A 1 100 ? 13.225 -9.397 -9.312 1.00 70.44 100 GLY A N 1
ATOM 785 C CA . GLY A 1 100 ? 13.800 -10.578 -9.941 1.00 70.44 100 GLY A CA 1
ATOM 786 C C . GLY A 1 100 ? 13.322 -11.842 -9.225 1.00 70.44 100 GLY A C 1
ATOM 787 O O . GLY A 1 100 ? 12.586 -11.777 -8.237 1.00 70.44 100 GLY A O 1
ATOM 788 N N . LEU A 1 101 ? 13.755 -13.008 -9.708 1.00 75.12 101 LEU A N 1
ATOM 789 C CA . LEU A 1 101 ? 13.315 -14.308 -9.185 1.00 75.12 101 LEU A CA 1
ATOM 790 C C . LEU A 1 101 ? 13.646 -14.466 -7.686 1.00 75.12 101 LEU A C 1
ATOM 792 O O . LEU A 1 101 ? 12.820 -14.957 -6.922 1.00 75.12 101 LEU A O 1
ATOM 796 N N . THR A 1 102 ? 14.794 -13.944 -7.240 1.00 77.00 102 THR A N 1
ATOM 797 C CA . THR A 1 102 ? 15.202 -13.919 -5.824 1.00 77.00 102 THR A CA 1
ATOM 798 C C . THR A 1 102 ? 14.238 -13.113 -4.952 1.00 77.00 102 THR A C 1
ATOM 800 O O . THR A 1 102 ? 13.783 -13.599 -3.921 1.00 77.00 102 THR A O 1
ATOM 803 N N . SER A 1 103 ? 13.879 -11.899 -5.366 1.00 77.44 103 SER A N 1
ATOM 804 C CA . SER A 1 103 ? 12.990 -11.029 -4.589 1.00 77.44 103 SER A CA 1
ATOM 805 C C . SER A 1 103 ? 11.563 -11.557 -4.546 1.00 77.44 103 SER A C 1
ATOM 807 O O . SER A 1 103 ? 10.899 -11.433 -3.521 1.00 77.44 103 SER A O 1
ATOM 809 N N . PHE A 1 104 ? 11.112 -12.215 -5.619 1.00 82.00 104 PHE A N 1
ATOM 810 C CA . PHE A 1 104 ? 9.847 -12.945 -5.618 1.00 82.00 104 PHE A CA 1
ATOM 811 C C . PHE A 1 104 ? 9.841 -14.047 -4.550 1.00 82.00 104 PHE A C 1
ATOM 813 O O . PHE A 1 104 ? 8.914 -14.112 -3.745 1.00 82.00 104 PHE A O 1
ATOM 820 N N . VAL A 1 105 ? 10.900 -14.862 -4.479 1.00 84.12 105 VAL A N 1
ATOM 821 C CA . VAL A 1 105 ? 11.038 -15.905 -3.448 1.00 84.12 105 VAL A CA 1
ATOM 822 C C . VAL A 1 105 ? 11.040 -15.298 -2.042 1.00 84.12 105 VAL A C 1
ATOM 824 O O . VAL A 1 105 ? 10.321 -15.789 -1.172 1.00 84.12 105 VAL A O 1
ATOM 827 N N . VAL A 1 106 ? 11.773 -14.202 -1.819 1.00 84.00 106 VAL A N 1
ATOM 828 C CA . VAL A 1 106 ? 11.797 -13.495 -0.524 1.00 84.00 106 VAL A CA 1
ATOM 829 C C . VAL A 1 106 ? 10.404 -12.991 -0.136 1.00 84.00 106 VAL A C 1
ATOM 831 O O . VAL A 1 106 ? 9.997 -13.133 1.016 1.00 84.00 106 VAL A O 1
ATOM 834 N N . LEU A 1 107 ? 9.643 -12.450 -1.084 1.00 86.12 107 LEU A N 1
ATOM 835 C CA . LEU A 1 107 ? 8.299 -11.923 -0.846 1.00 86.12 107 LEU A CA 1
ATOM 836 C C . LEU A 1 107 ? 7.292 -13.045 -0.561 1.00 86.12 107 LEU A C 1
ATOM 838 O O . LEU A 1 107 ? 6.466 -12.915 0.345 1.00 86.12 107 LEU A O 1
ATOM 842 N N . VAL A 1 108 ? 7.406 -14.183 -1.253 1.00 87.31 108 VAL A N 1
ATOM 843 C CA . VAL A 1 108 ? 6.641 -15.403 -0.945 1.00 87.31 108 VAL A CA 1
ATOM 844 C C . VAL A 1 108 ? 6.975 -15.901 0.462 1.00 87.31 108 VAL A C 1
ATOM 846 O O . VAL A 1 108 ? 6.062 -16.145 1.249 1.00 87.31 108 VAL A O 1
ATOM 849 N N . MET A 1 109 ? 8.258 -15.988 0.825 1.00 88.81 109 MET A N 1
ATOM 850 C CA . MET A 1 109 ? 8.677 -16.374 2.177 1.00 88.81 109 MET A CA 1
ATOM 851 C C . MET A 1 109 ? 8.129 -15.416 3.238 1.00 88.81 109 ME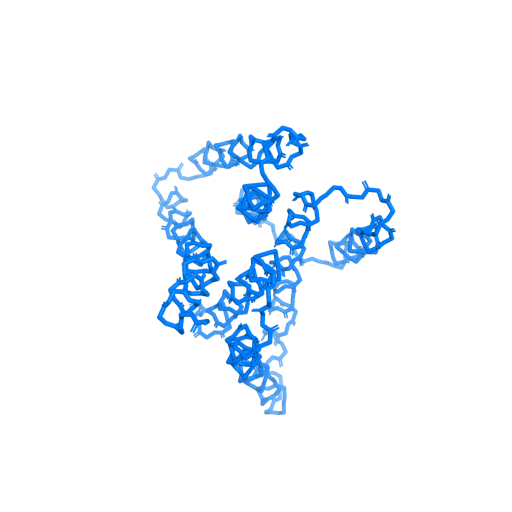T A C 1
ATOM 853 O O . MET A 1 109 ? 7.528 -15.867 4.211 1.00 88.81 109 MET A O 1
ATOM 857 N N . ALA A 1 110 ? 8.264 -14.104 3.038 1.00 88.75 110 ALA A N 1
ATOM 858 C CA . ALA A 1 110 ? 7.742 -13.091 3.953 1.00 88.75 110 ALA A CA 1
ATOM 859 C C . ALA A 1 110 ? 6.215 -13.192 4.107 1.00 88.75 110 ALA A C 1
ATOM 861 O O . ALA A 1 110 ? 5.691 -13.083 5.220 1.00 88.75 110 ALA A O 1
ATOM 862 N N . SER A 1 111 ? 5.502 -13.468 3.013 1.00 90.19 111 SER A N 1
ATOM 863 C CA . SER A 1 111 ? 4.051 -13.674 3.015 1.00 90.19 111 SER A CA 1
ATOM 864 C C . SER A 1 111 ? 3.649 -14.929 3.785 1.00 90.19 111 SER A C 1
ATOM 866 O O . SER A 1 111 ? 2.733 -14.878 4.607 1.00 90.19 111 SER A O 1
ATOM 868 N N . LEU A 1 112 ? 4.368 -16.039 3.596 1.00 89.25 112 LEU A N 1
ATOM 869 C CA . LEU A 1 112 ? 4.136 -17.288 4.326 1.00 89.25 112 LEU A CA 1
ATOM 870 C C . LEU A 1 112 ? 4.434 -17.137 5.819 1.00 89.25 112 LEU A C 1
ATOM 872 O O . LEU A 1 112 ? 3.612 -17.527 6.647 1.00 89.25 112 LEU A O 1
ATOM 876 N N . MET A 1 113 ? 5.564 -16.521 6.178 1.00 87.38 113 MET A N 1
ATOM 877 C CA . MET A 1 113 ? 5.913 -16.232 7.573 1.00 87.38 113 MET A CA 1
ATOM 878 C C . MET A 1 113 ? 4.851 -15.355 8.236 1.00 87.38 113 MET A C 1
ATOM 880 O O . MET A 1 113 ? 4.400 -15.647 9.343 1.00 87.38 113 MET A O 1
ATOM 884 N N . THR A 1 114 ? 4.394 -14.316 7.539 1.00 88.88 114 THR A N 1
ATOM 885 C CA . THR A 1 114 ? 3.320 -13.446 8.030 1.00 88.88 114 THR A CA 1
ATOM 886 C C . THR A 1 114 ? 2.018 -14.219 8.209 1.00 88.88 114 THR A C 1
ATOM 888 O O . THR A 1 114 ? 1.363 -14.067 9.238 1.00 88.88 114 THR A O 1
ATOM 891 N N . GLY A 1 115 ? 1.657 -15.077 7.252 1.00 86.75 115 GLY A N 1
ATOM 892 C CA . GLY A 1 115 ? 0.469 -15.927 7.322 1.00 86.75 115 GLY A CA 1
ATOM 893 C C . GLY A 1 115 ? 0.501 -16.893 8.508 1.00 86.75 115 GLY A C 1
ATOM 894 O O . GLY A 1 115 ? -0.485 -17.002 9.238 1.00 86.75 115 GLY A O 1
ATOM 895 N N . LEU A 1 116 ? 1.650 -17.526 8.763 1.00 87.38 116 LEU A N 1
ATOM 896 C CA . LEU A 1 116 ? 1.860 -18.418 9.908 1.00 87.38 116 LEU A CA 1
ATOM 897 C C . LEU A 1 116 ? 1.738 -17.675 11.247 1.00 87.38 116 LEU A C 1
ATOM 899 O O . LEU A 1 116 ? 1.101 -18.165 12.181 1.00 87.38 116 LEU A O 1
ATOM 903 N N . LEU A 1 117 ? 2.297 -16.467 11.340 1.00 88.69 117 LEU A N 1
ATOM 904 C CA . LEU A 1 117 ? 2.260 -15.647 12.556 1.00 88.69 117 LEU A CA 1
ATOM 905 C C . LEU A 1 117 ? 0.935 -14.885 12.739 1.00 88.69 117 LEU A C 1
ATOM 907 O O . LEU A 1 117 ? 0.695 -14.321 13.814 1.00 88.69 117 LEU A O 1
ATOM 911 N N . TRP A 1 118 ? 0.065 -14.878 11.719 1.00 87.38 118 TRP A N 1
ATOM 912 C CA . TRP A 1 118 ? -1.092 -13.984 11.610 1.00 87.38 118 TRP A CA 1
ATOM 913 C C . TRP A 1 118 ? -2.053 -14.088 12.787 1.00 87.38 118 TRP A C 1
ATOM 915 O O . TRP A 1 118 ? -2.426 -13.074 13.369 1.00 87.38 118 TRP A O 1
ATOM 925 N N . ARG A 1 119 ? -2.468 -15.302 13.159 1.00 77.00 119 ARG A N 1
ATOM 926 C CA . ARG A 1 119 ? -3.372 -15.524 14.298 1.00 77.00 119 ARG A CA 1
ATOM 927 C C . ARG A 1 119 ? -2.666 -15.605 15.656 1.00 77.00 119 ARG A C 1
ATOM 929 O O . ARG A 1 119 ? -3.169 -14.948 16.568 1.00 77.00 119 ARG A O 1
ATOM 936 N N . PRO A 1 120 ? -1.573 -16.372 15.818 1.00 76.88 120 PRO A N 1
ATOM 937 C CA . PRO A 1 120 ? -1.066 -16.690 17.152 1.00 76.88 120 PRO A CA 1
ATOM 938 C C . PRO A 1 120 ? -0.230 -15.581 17.802 1.00 76.88 120 PRO A C 1
ATOM 940 O O . PRO A 1 120 ? -0.313 -15.417 19.014 1.00 76.88 120 PRO A O 1
ATOM 943 N N . PHE A 1 121 ? 0.543 -14.803 17.035 1.00 84.12 121 PHE A N 1
ATOM 944 C CA . PHE A 1 121 ? 1.589 -13.949 17.626 1.00 84.12 121 PHE A CA 1
ATOM 945 C C . PHE A 1 121 ? 1.532 -12.483 17.201 1.00 84.12 121 PHE A C 1
ATOM 947 O O . PHE A 1 121 ? 2.018 -11.618 17.928 1.00 84.12 121 PHE A O 1
ATOM 954 N N . LEU A 1 122 ? 0.930 -12.168 16.050 1.00 85.44 122 LEU A N 1
ATOM 955 C CA . LEU A 1 122 ? 0.922 -10.795 15.555 1.00 85.44 122 LEU A CA 1
ATOM 956 C C . LEU A 1 122 ? -0.149 -9.941 16.254 1.00 85.44 122 LEU A C 1
ATOM 958 O O . LEU A 1 122 ? -1.342 -10.253 16.139 1.00 85.44 122 LEU A O 1
ATOM 962 N N . PRO A 1 123 ? 0.229 -8.831 16.923 1.00 90.06 123 PRO A N 1
ATOM 963 C CA . PRO A 1 123 ? -0.734 -7.855 17.415 1.00 90.06 123 PRO A CA 1
ATOM 964 C C . PRO A 1 123 ? -1.466 -7.174 16.254 1.00 90.06 123 PRO A C 1
ATOM 966 O O . PRO A 1 123 ? -0.928 -7.056 15.155 1.00 90.06 123 PRO A O 1
ATOM 969 N N . LEU A 1 124 ? -2.672 -6.655 16.512 1.00 89.94 124 LEU A N 1
ATOM 970 C CA . LEU A 1 124 ? -3.531 -6.062 15.479 1.00 89.94 124 LEU A CA 1
ATOM 971 C C . LEU A 1 124 ? -2.802 -5.023 14.604 1.00 89.94 124 LEU A C 1
ATOM 973 O O . LEU A 1 124 ? -2.880 -5.104 13.385 1.00 89.94 124 LEU A O 1
ATOM 977 N N . GLY A 1 125 ? -2.052 -4.094 15.207 1.00 90.31 125 GLY A N 1
ATOM 978 C CA . GLY A 1 125 ? -1.298 -3.079 14.459 1.00 90.31 125 GLY A CA 1
ATOM 979 C C . GLY A 1 125 ? -0.247 -3.672 13.513 1.00 90.31 125 GLY A C 1
ATOM 980 O O . GLY A 1 125 ? -0.170 -3.270 12.356 1.00 90.31 125 GLY A O 1
ATOM 981 N N . ALA A 1 126 ? 0.482 -4.700 13.958 1.00 91.38 126 ALA A N 1
ATOM 982 C CA . ALA A 1 126 ? 1.464 -5.390 13.123 1.00 91.38 126 ALA A CA 1
ATOM 983 C C . ALA A 1 126 ? 0.809 -6.173 11.976 1.00 91.38 126 ALA A C 1
ATOM 985 O O . ALA A 1 126 ? 1.367 -6.237 10.887 1.00 91.38 126 ALA A O 1
ATOM 986 N N . ARG A 1 127 ? -0.397 -6.723 12.183 1.00 93.56 127 ARG A N 1
ATOM 987 C CA . ARG A 1 127 ? -1.168 -7.363 11.103 1.00 93.56 127 ARG A CA 1
ATOM 988 C C . ARG A 1 127 ? -1.475 -6.372 9.985 1.00 93.56 127 ARG A C 1
ATOM 990 O O . ARG A 1 127 ? -1.239 -6.677 8.824 1.00 93.56 127 ARG A O 1
ATOM 997 N N . PHE A 1 128 ? -1.955 -5.180 10.338 1.00 93.75 128 PHE A N 1
ATOM 998 C CA . PHE A 1 128 ? -2.238 -4.129 9.358 1.00 93.75 128 PHE A CA 1
ATOM 999 C C . PHE A 1 128 ? -0.974 -3.606 8.673 1.00 93.75 128 PHE A C 1
ATOM 1001 O O . PHE A 1 128 ? -1.017 -3.361 7.473 1.00 93.75 128 PHE A O 1
ATOM 1008 N N . PHE A 1 129 ? 0.141 -3.496 9.401 1.00 95.00 129 PHE A N 1
ATOM 1009 C CA . PHE A 1 129 ? 1.443 -3.143 8.830 1.00 95.00 129 PHE A CA 1
ATOM 1010 C C . PHE A 1 129 ? 1.915 -4.158 7.792 1.00 95.00 129 PHE A C 1
ATOM 1012 O O . PHE A 1 129 ? 2.239 -3.793 6.666 1.00 95.00 129 PHE A O 1
ATOM 1019 N N . MET A 1 130 ? 1.920 -5.444 8.144 1.00 94.44 130 MET A N 1
ATOM 1020 C CA . MET A 1 130 ? 2.364 -6.479 7.213 1.00 94.44 130 MET A CA 1
ATOM 1021 C C . MET A 1 130 ? 1.400 -6.624 6.037 1.00 94.44 130 MET A C 1
ATOM 1023 O O . MET A 1 130 ? 1.849 -6.837 4.919 1.00 94.44 130 MET A O 1
ATOM 1027 N N . ALA A 1 131 ? 0.091 -6.471 6.257 1.00 94.06 131 ALA A N 1
ATOM 1028 C CA . ALA A 1 131 ? -0.888 -6.521 5.177 1.00 94.06 131 ALA A CA 1
ATOM 1029 C C . ALA A 1 131 ? -0.741 -5.365 4.186 1.00 94.06 131 ALA A C 1
ATOM 1031 O O . ALA A 1 131 ? -0.840 -5.604 2.987 1.00 94.06 131 ALA A O 1
ATOM 1032 N N . SER A 1 132 ? -0.498 -4.133 4.650 1.00 95.38 132 SER A N 1
ATOM 1033 C CA . SER A 1 132 ? -0.293 -3.012 3.729 1.00 95.38 132 SER A CA 1
ATOM 1034 C C . SER A 1 132 ? 1.032 -3.134 2.982 1.00 95.38 132 SER A C 1
ATOM 1036 O O . SER A 1 132 ? 1.047 -2.971 1.765 1.00 95.38 132 SER A O 1
ATOM 1038 N N . LEU A 1 133 ? 2.110 -3.512 3.675 1.00 94.94 133 LEU A N 1
ATOM 1039 C CA . LEU A 1 133 ? 3.423 -3.708 3.060 1.00 94.94 133 LEU A CA 1
ATOM 1040 C C . LEU A 1 133 ? 3.402 -4.834 2.019 1.00 94.94 133 LEU A C 1
ATOM 1042 O O . LEU A 1 133 ? 3.793 -4.621 0.876 1.00 94.94 133 LEU A O 1
ATOM 1046 N N . LEU A 1 134 ? 2.930 -6.027 2.393 1.00 93.56 134 LEU A N 1
ATOM 1047 C CA . LEU A 1 134 ? 2.896 -7.182 1.489 1.00 93.56 134 LEU A CA 1
ATOM 1048 C C . LEU A 1 134 ? 1.840 -7.038 0.395 1.00 93.56 134 LEU A C 1
ATOM 1050 O O . LEU A 1 134 ? 2.046 -7.551 -0.699 1.00 93.56 134 LEU A O 1
ATOM 1054 N N . GLY A 1 135 ? 0.730 -6.351 0.673 1.00 93.31 135 GLY A N 1
ATOM 1055 C CA . GLY A 1 135 ? -0.298 -6.055 -0.322 1.00 93.31 135 GLY A CA 1
ATOM 1056 C C . GLY A 1 135 ? 0.264 -5.223 -1.470 1.00 93.31 135 GLY A C 1
ATOM 1057 O O . GLY A 1 135 ? 0.192 -5.647 -2.620 1.00 93.31 135 GLY A O 1
ATOM 1058 N N . LEU A 1 136 ? 0.919 -4.103 -1.148 1.00 93.00 136 LEU A N 1
ATOM 1059 C CA . LEU A 1 136 ? 1.583 -3.257 -2.146 1.00 93.00 136 LEU A CA 1
ATOM 1060 C C . LEU A 1 136 ? 2.715 -4.000 -2.859 1.00 93.00 136 LEU A C 1
ATOM 1062 O O . LEU A 1 136 ? 2.863 -3.894 -4.076 1.00 93.00 136 LEU A O 1
ATOM 1066 N N . ALA A 1 137 ? 3.477 -4.804 -2.116 1.00 90.50 137 ALA A N 1
ATOM 1067 C CA . ALA A 1 137 ? 4.541 -5.611 -2.690 1.00 90.50 137 ALA A CA 1
ATOM 1068 C C . ALA A 1 137 ? 4.019 -6.632 -3.707 1.00 90.50 137 ALA A C 1
ATOM 1070 O O . ALA A 1 137 ? 4.568 -6.762 -4.802 1.00 90.50 137 ALA A O 1
ATOM 1071 N N . GLY A 1 138 ? 2.938 -7.332 -3.363 1.00 89.00 138 GLY A N 1
ATOM 1072 C CA . GLY A 1 138 ? 2.271 -8.287 -4.239 1.00 89.00 138 GLY A CA 1
ATOM 1073 C C . GLY A 1 138 ? 1.704 -7.625 -5.492 1.00 89.00 138 GLY A C 1
ATOM 1074 O O . GLY A 1 138 ? 1.901 -8.144 -6.590 1.00 89.00 138 GLY A O 1
ATOM 1075 N N . GLU A 1 139 ? 1.069 -6.459 -5.353 1.00 88.38 139 GLU A N 1
ATOM 1076 C CA . GLU A 1 139 ? 0.573 -5.676 -6.492 1.00 88.38 139 GLU A CA 1
ATOM 1077 C C . GLU A 1 139 ? 1.707 -5.257 -7.429 1.00 88.38 139 GLU A C 1
ATOM 1079 O O . GLU A 1 139 ? 1.613 -5.454 -8.644 1.00 88.38 139 GLU A O 1
ATOM 1084 N N . ARG A 1 140 ? 2.816 -4.745 -6.884 1.00 86.88 140 ARG A N 1
ATOM 1085 C CA . ARG A 1 140 ? 3.956 -4.319 -7.699 1.00 86.88 140 ARG A CA 1
ATOM 1086 C C . ARG A 1 140 ? 4.590 -5.483 -8.447 1.00 86.88 140 ARG A C 1
ATOM 1088 O O . ARG A 1 140 ? 4.819 -5.370 -9.649 1.00 86.88 140 ARG A O 1
ATOM 1095 N N . VAL A 1 141 ? 4.815 -6.609 -7.767 1.00 85.06 141 VAL A N 1
ATOM 1096 C CA . VAL A 1 141 ? 5.278 -7.855 -8.394 1.00 85.06 141 VAL A CA 1
ATOM 1097 C C . VAL A 1 141 ? 4.347 -8.237 -9.535 1.00 85.06 141 VAL A C 1
ATOM 1099 O O . VAL A 1 141 ? 4.797 -8.419 -10.662 1.00 85.06 141 VAL A O 1
ATOM 1102 N N . MET A 1 142 ? 3.047 -8.329 -9.265 1.00 84.25 142 MET A N 1
ATOM 1103 C CA . MET A 1 142 ? 2.062 -8.743 -10.256 1.00 84.25 142 MET A CA 1
ATOM 1104 C C . MET A 1 142 ? 2.120 -7.864 -11.512 1.00 84.25 142 MET A C 1
ATOM 1106 O O . MET A 1 142 ? 2.138 -8.393 -12.623 1.00 84.25 142 MET A O 1
ATOM 1110 N N . ILE A 1 143 ? 2.226 -6.544 -11.356 1.00 84.69 143 ILE A N 1
ATOM 1111 C CA . ILE A 1 143 ? 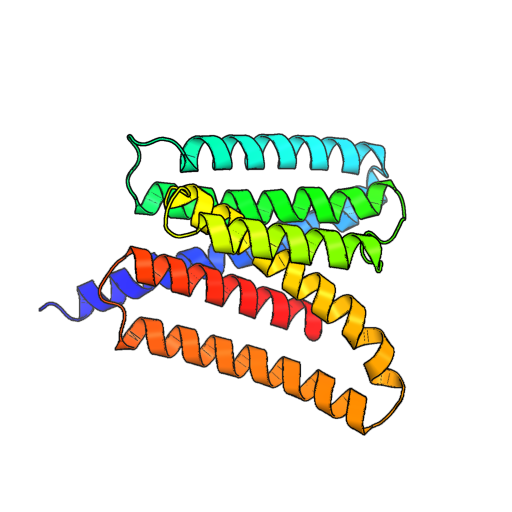2.308 -5.609 -12.485 1.00 84.69 143 ILE A CA 1
ATOM 1112 C C . ILE A 1 143 ? 3.625 -5.763 -13.248 1.00 84.69 143 ILE A C 1
ATOM 1114 O O . ILE A 1 143 ? 3.599 -5.885 -14.473 1.00 84.69 143 ILE A O 1
ATOM 1118 N N . VAL A 1 144 ? 4.764 -5.808 -12.550 1.00 83.62 144 VAL A N 1
ATOM 1119 C CA . VAL A 1 144 ? 6.088 -5.949 -13.182 1.00 83.62 144 VAL A CA 1
ATOM 1120 C C . VAL A 1 144 ? 6.200 -7.264 -13.951 1.00 83.62 144 VAL A C 1
ATOM 1122 O O . VAL A 1 144 ? 6.764 -7.286 -15.043 1.00 83.62 144 VAL A O 1
ATOM 1125 N N . PHE A 1 145 ? 5.632 -8.350 -13.424 1.00 80.75 145 PHE A N 1
ATOM 1126 C CA . PHE A 1 145 ? 5.626 -9.634 -14.115 1.00 80.75 145 PHE A CA 1
ATOM 1127 C C . PHE A 1 145 ? 4.662 -9.653 -15.298 1.00 80.75 145 PHE A C 1
ATOM 1129 O O . PHE A 1 145 ? 5.040 -10.165 -16.341 1.00 80.75 145 PHE A O 1
ATOM 1136 N N . LEU A 1 146 ? 3.445 -9.115 -15.177 1.00 80.94 146 LEU A N 1
ATOM 1137 C CA . LEU A 1 146 ? 2.416 -9.247 -16.218 1.00 80.94 146 LEU A CA 1
ATOM 1138 C C . LEU A 1 146 ? 2.539 -8.233 -17.358 1.00 80.94 146 LEU A C 1
ATOM 1140 O O . LEU A 1 146 ? 2.190 -8.557 -18.495 1.00 80.94 146 LEU A O 1
ATOM 1144 N N . HIS A 1 147 ? 3.025 -7.022 -17.081 1.00 81.88 147 HIS A N 1
ATOM 1145 C CA . HIS A 1 147 ? 3.104 -5.952 -18.076 1.00 81.88 147 HIS A CA 1
ATOM 1146 C C . HIS A 1 147 ? 3.925 -6.347 -19.324 1.00 81.88 147 HIS A C 1
ATOM 1148 O O . HIS A 1 147 ? 3.412 -6.171 -20.432 1.00 81.88 147 HIS A O 1
ATOM 1154 N N . PRO A 1 148 ? 5.120 -6.969 -19.216 1.00 81.88 148 PRO A N 1
ATOM 1155 C CA . PRO A 1 148 ? 5.890 -7.414 -20.383 1.00 81.88 148 PRO A CA 1
ATOM 1156 C C . PRO A 1 148 ? 5.171 -8.460 -21.251 1.00 81.88 148 PRO A C 1
ATOM 1158 O O . PRO A 1 148 ? 5.319 -8.445 -22.473 1.00 81.88 148 PRO A O 1
ATOM 1161 N N . PHE A 1 149 ? 4.365 -9.347 -20.652 1.00 81.12 149 PHE A N 1
ATOM 1162 C CA . PHE A 1 149 ? 3.630 -10.380 -21.399 1.00 81.12 149 PHE A CA 1
ATOM 1163 C C . PHE A 1 149 ? 2.423 -9.826 -22.158 1.00 81.12 149 PHE A C 1
ATOM 1165 O O . PHE A 1 149 ? 1.961 -10.457 -23.110 1.00 81.12 149 PHE A O 1
ATOM 1172 N N . SER A 1 150 ? 1.918 -8.646 -21.785 1.00 78.31 150 SER A N 1
ATOM 1173 C CA . SER A 1 150 ? 0.737 -8.045 -22.420 1.00 78.31 150 SER A CA 1
ATOM 1174 C C . SER A 1 150 ? 0.924 -7.771 -23.923 1.00 78.31 150 SER A C 1
ATOM 1176 O O . SER A 1 150 ? -0.052 -7.785 -24.670 1.00 78.31 150 SER A O 1
ATOM 1178 N N . GLY A 1 151 ? 2.167 -7.583 -24.387 1.00 81.44 151 GLY A N 1
ATOM 1179 C CA . GLY A 1 151 ? 2.496 -7.343 -25.797 1.00 81.44 151 GLY A CA 1
ATOM 1180 C C . GLY A 1 151 ? 2.707 -8.602 -26.648 1.00 81.44 151 GLY A C 1
ATOM 1181 O O . GLY A 1 151 ? 2.811 -8.491 -27.865 1.00 81.44 151 GLY A O 1
ATOM 1182 N N . TRP A 1 152 ? 2.778 -9.795 -26.044 1.00 83.88 152 TRP A N 1
ATOM 1183 C CA . TRP A 1 152 ? 3.162 -11.026 -26.755 1.00 83.88 152 TRP A CA 1
ATOM 1184 C C . TRP A 1 152 ? 2.024 -11.641 -27.568 1.00 83.88 152 TRP A C 1
ATOM 1186 O O . TRP A 1 152 ? 2.258 -12.267 -28.598 1.00 83.88 152 TRP A O 1
ATOM 1196 N N . SER A 1 153 ? 0.782 -11.501 -27.103 1.00 89.25 153 SER A N 1
ATOM 1197 C CA . SER A 1 153 ? -0.388 -12.017 -27.812 1.00 89.25 153 SER A CA 1
ATOM 1198 C C . SER A 1 153 ? -1.639 -11.190 -27.511 1.00 89.25 153 SER A C 1
ATOM 1200 O O . SER A 1 153 ? -1.759 -10.624 -26.419 1.00 89.25 153 SER A O 1
ATOM 1202 N N . PRO A 1 154 ? -2.626 -11.168 -28.426 1.00 87.25 154 PRO A N 1
ATOM 1203 C CA . PRO A 1 154 ? -3.919 -10.538 -28.168 1.00 87.25 154 PRO A CA 1
ATOM 1204 C C . PRO A 1 154 ? -4.617 -11.106 -26.926 1.00 87.25 154 PRO A C 1
ATOM 1206 O O . PRO A 1 154 ? -5.252 -10.362 -26.184 1.00 87.25 154 PRO A O 1
ATOM 1209 N N . VAL A 1 155 ? -4.455 -12.409 -26.665 1.00 87.81 155 VAL A N 1
ATOM 1210 C CA . VAL A 1 155 ? -5.018 -13.088 -25.488 1.00 87.81 155 VAL A CA 1
ATOM 1211 C C . VAL A 1 155 ? -4.377 -12.569 -24.199 1.00 87.81 155 VAL A C 1
ATOM 1213 O O . VAL A 1 155 ? -5.090 -12.252 -23.252 1.00 87.81 155 VAL A O 1
ATOM 1216 N N . ALA A 1 156 ? -3.051 -12.410 -24.166 1.00 84.75 156 ALA A N 1
ATOM 1217 C CA . ALA A 1 156 ? -2.346 -11.871 -23.002 1.00 84.75 156 ALA A CA 1
ATOM 1218 C C . ALA A 1 156 ? -2.737 -10.414 -22.710 1.00 84.75 156 ALA A C 1
ATOM 1220 O O . ALA A 1 156 ? -2.945 -10.048 -21.552 1.00 84.75 156 ALA A O 1
ATOM 1221 N N . ARG A 1 157 ? -2.929 -9.595 -23.751 1.00 85.38 157 ARG A N 1
ATOM 1222 C CA . ARG A 1 157 ? -3.473 -8.237 -23.606 1.00 85.38 157 ARG A CA 1
ATOM 1223 C C . ARG A 1 157 ? -4.876 -8.246 -22.997 1.00 85.38 157 ARG A C 1
ATOM 1225 O O . ARG A 1 157 ? -5.179 -7.431 -22.129 1.00 85.38 157 ARG A O 1
ATOM 1232 N N . LEU A 1 158 ? -5.725 -9.171 -23.439 1.00 87.31 158 LEU A N 1
ATOM 1233 C CA . LEU A 1 158 ? -7.096 -9.313 -22.950 1.00 87.31 158 LEU A CA 1
ATOM 1234 C C . LEU A 1 158 ? -7.123 -9.752 -21.479 1.00 87.31 158 LEU A C 1
ATOM 1236 O O . LEU A 1 158 ? -7.908 -9.215 -20.703 1.00 87.31 158 LEU A O 1
ATOM 1240 N N . LEU A 1 159 ? -6.210 -10.640 -21.070 1.00 87.06 159 LEU A N 1
ATOM 1241 C CA . LEU A 1 159 ? -6.009 -11.009 -19.664 1.00 87.06 159 LEU A CA 1
ATOM 1242 C C . LEU A 1 159 ? -5.543 -9.818 -18.816 1.00 87.06 159 LEU A C 1
ATOM 1244 O O . LEU A 1 159 ? -6.071 -9.612 -17.728 1.00 87.06 159 LEU A O 1
ATOM 1248 N N . TYR A 1 160 ? -4.608 -9.004 -19.315 1.00 86.38 160 TYR A N 1
ATOM 1249 C CA . TYR A 1 160 ? -4.126 -7.810 -18.609 1.00 86.38 160 TYR A CA 1
ATOM 1250 C C . TYR A 1 160 ? -5.245 -6.780 -18.376 1.00 86.38 160 TYR A C 1
ATOM 1252 O O . TYR A 1 160 ? -5.434 -6.301 -17.258 1.00 86.38 160 TYR A O 1
ATOM 1260 N N . ILE A 1 161 ? -6.057 -6.499 -19.401 1.00 87.56 161 ILE A N 1
ATOM 1261 C CA . ILE A 1 161 ? -7.238 -5.627 -19.274 1.00 87.56 161 ILE A CA 1
ATOM 1262 C C . ILE A 1 161 ? -8.281 -6.263 -18.345 1.00 87.56 161 ILE A C 1
ATOM 1264 O O . ILE A 1 161 ? -8.859 -5.578 -17.500 1.00 87.56 161 ILE A O 1
ATOM 1268 N N . GLY A 1 162 ? -8.501 -7.574 -18.469 1.00 89.75 162 GLY A N 1
ATOM 1269 C CA . GLY A 1 162 ? -9.413 -8.335 -17.617 1.00 89.75 162 GLY A CA 1
ATOM 1270 C C . GLY A 1 162 ? -9.043 -8.251 -16.137 1.00 89.75 162 GLY A C 1
ATOM 1271 O O . GLY A 1 162 ? -9.927 -8.105 -15.298 1.00 89.75 162 GLY A O 1
ATOM 1272 N N . LEU A 1 163 ? -7.748 -8.254 -15.813 1.00 90.44 163 LEU A N 1
ATOM 1273 C CA . LEU A 1 163 ? -7.258 -8.021 -14.455 1.00 90.44 163 LEU A CA 1
ATOM 1274 C C . LEU A 1 163 ? -7.564 -6.607 -13.966 1.00 90.44 163 LEU A C 1
ATOM 1276 O O . LEU A 1 163 ? -8.060 -6.456 -12.853 1.00 90.44 163 LEU A O 1
ATOM 1280 N N . GLY A 1 164 ? -7.347 -5.586 -14.798 1.00 88.31 164 GLY A N 1
ATOM 1281 C CA . GLY A 1 164 ? -7.721 -4.207 -14.473 1.00 88.31 164 GLY A CA 1
ATOM 1282 C C . GLY A 1 164 ? -9.212 -4.057 -14.158 1.00 88.31 164 GLY A C 1
ATOM 1283 O O . GLY A 1 164 ? -9.583 -3.485 -13.134 1.00 88.31 164 GLY A O 1
ATOM 1284 N N . ILE A 1 165 ? -10.074 -4.642 -14.994 1.00 92.25 165 ILE A N 1
ATOM 1285 C CA . ILE A 1 165 ? -11.526 -4.680 -14.760 1.00 92.25 165 ILE A CA 1
ATOM 1286 C C . ILE A 1 165 ? -11.843 -5.467 -13.481 1.00 92.25 165 ILE A C 1
ATOM 1288 O O . ILE A 1 165 ? -12.671 -5.035 -12.681 1.00 92.25 165 ILE A O 1
ATOM 1292 N N . GLY A 1 166 ? -11.160 -6.590 -13.252 1.00 93.88 166 GLY A N 1
ATOM 1293 C CA . GLY A 1 166 ? -11.291 -7.400 -12.043 1.00 93.88 166 GLY A CA 1
ATOM 1294 C C . GLY A 1 166 ? -10.975 -6.621 -10.767 1.00 93.88 166 GLY A C 1
ATOM 1295 O O . GLY A 1 166 ? -11.723 -6.729 -9.797 1.00 93.88 166 GLY A O 1
ATOM 1296 N N . LEU A 1 167 ? -9.934 -5.782 -10.774 1.00 93.44 167 LEU A N 1
ATOM 1297 C CA . LEU A 1 167 ? -9.589 -4.912 -9.646 1.00 93.44 167 LEU A CA 1
ATOM 1298 C C . LEU A 1 167 ? -10.670 -3.856 -9.382 1.00 93.44 167 LEU A C 1
ATOM 1300 O O . LEU A 1 167 ? -11.038 -3.641 -8.229 1.00 93.44 167 LEU A O 1
ATOM 1304 N N . ILE A 1 168 ? -11.235 -3.246 -10.430 1.00 94.19 168 ILE A N 1
ATOM 1305 C CA . ILE A 1 168 ? -12.350 -2.290 -10.297 1.00 94.19 168 ILE A CA 1
ATOM 1306 C C . ILE A 1 168 ? -13.588 -2.987 -9.718 1.00 94.19 168 ILE A C 1
ATOM 1308 O O . ILE A 1 168 ? -14.209 -2.483 -8.781 1.00 94.19 168 ILE A O 1
ATOM 1312 N N . MET A 1 169 ? -13.928 -4.172 -10.227 1.00 96.00 169 MET A N 1
ATOM 1313 C CA . MET A 1 169 ? -15.045 -4.972 -9.718 1.00 96.00 169 MET A CA 1
ATOM 1314 C C . MET A 1 169 ? -14.822 -5.386 -8.259 1.00 96.00 169 MET A C 1
ATOM 1316 O O . MET A 1 169 ? -15.745 -5.302 -7.448 1.00 96.00 169 MET A O 1
ATOM 1320 N N . ALA A 1 170 ? -13.597 -5.774 -7.897 1.00 95.00 170 ALA A N 1
ATOM 1321 C CA . ALA A 1 170 ? -13.226 -6.078 -6.521 1.00 95.00 170 ALA A CA 1
ATOM 1322 C C . ALA A 1 170 ? -13.347 -4.840 -5.621 1.00 95.00 170 ALA A C 1
ATOM 1324 O O . ALA A 1 170 ? -13.891 -4.945 -4.524 1.00 95.00 170 ALA A O 1
ATOM 1325 N N . LEU A 1 171 ? -12.922 -3.662 -6.088 1.00 94.69 171 LEU A N 1
ATOM 1326 C CA . LEU A 1 171 ? -13.041 -2.402 -5.352 1.00 94.69 171 LEU A CA 1
ATOM 1327 C C . LEU A 1 171 ? -14.512 -2.074 -5.065 1.00 94.69 171 LEU A C 1
ATOM 1329 O O . LEU A 1 171 ? -14.875 -1.801 -3.918 1.00 94.69 171 LEU A O 1
ATOM 1333 N N . MET A 1 172 ? -15.373 -2.173 -6.082 1.00 94.75 172 MET A N 1
ATOM 1334 C CA . MET A 1 172 ? -16.820 -1.998 -5.926 1.00 94.75 172 MET A CA 1
ATOM 1335 C C . MET A 1 172 ? -17.418 -3.044 -4.977 1.00 94.75 172 MET A C 1
ATOM 1337 O O . MET A 1 172 ? -18.248 -2.702 -4.134 1.00 94.75 172 MET A O 1
ATOM 1341 N N . GLY A 1 173 ? -16.969 -4.298 -5.066 1.00 95.12 173 GLY A N 1
ATOM 1342 C CA . GLY A 1 173 ? -17.394 -5.391 -4.194 1.00 95.12 173 GLY A CA 1
ATOM 1343 C C . GLY A 1 173 ? -17.021 -5.169 -2.728 1.00 95.12 173 GLY A C 1
ATOM 1344 O O . GLY A 1 173 ? -17.873 -5.321 -1.854 1.00 95.12 173 GLY A O 1
ATOM 1345 N N . VAL A 1 174 ? -15.786 -4.746 -2.443 1.00 94.38 174 VAL A N 1
ATOM 1346 C CA . VAL A 1 174 ? -15.332 -4.415 -1.081 1.00 94.38 174 VAL A CA 1
ATOM 1347 C C . VAL A 1 174 ? -16.101 -3.215 -0.536 1.00 94.38 174 VAL A C 1
ATOM 1349 O O . VAL A 1 174 ? -16.525 -3.235 0.622 1.00 94.38 174 VAL A O 1
ATOM 1352 N N . MET A 1 175 ? -16.342 -2.197 -1.364 1.00 92.94 175 MET A N 1
ATOM 1353 C CA . MET A 1 175 ? -17.140 -1.038 -0.973 1.00 92.94 175 MET A CA 1
ATOM 1354 C C . MET A 1 175 ? -18.577 -1.450 -0.623 1.00 92.94 175 MET A C 1
ATOM 1356 O O . MET A 1 175 ? -19.067 -1.119 0.458 1.00 92.94 175 MET A O 1
ATOM 1360 N N . ALA A 1 176 ? -19.236 -2.234 -1.482 1.00 92.56 176 ALA A N 1
ATOM 1361 C CA . ALA A 1 176 ? -20.575 -2.762 -1.224 1.00 92.56 176 ALA A CA 1
ATOM 1362 C C . ALA A 1 176 ? -20.606 -3.624 0.048 1.00 92.56 176 ALA A C 1
ATOM 1364 O O . ALA A 1 176 ? -21.475 -3.441 0.903 1.00 92.56 176 ALA A O 1
ATOM 1365 N N . TRP A 1 177 ? -19.618 -4.505 0.221 1.00 93.25 177 TRP A N 1
ATOM 1366 C CA . TRP A 1 177 ? -19.495 -5.348 1.407 1.00 93.25 177 TRP A CA 1
ATOM 1367 C C . TRP A 1 177 ? -19.349 -4.520 2.687 1.00 93.25 177 TRP A C 1
ATOM 1369 O O . TRP A 1 177 ? -20.027 -4.787 3.680 1.00 93.25 177 TRP A O 1
ATOM 1379 N N . MET A 1 178 ? -18.534 -3.463 2.659 1.00 92.06 178 MET A N 1
ATOM 1380 C CA . MET A 1 178 ? -18.372 -2.548 3.785 1.00 92.06 178 MET A CA 1
ATOM 1381 C C . MET A 1 178 ? -19.702 -1.880 4.163 1.00 92.06 178 MET A C 1
ATOM 1383 O O . MET A 1 178 ? -20.020 -1.778 5.349 1.00 92.06 178 MET A O 1
ATOM 1387 N N . PHE A 1 179 ? -20.509 -1.438 3.197 1.00 88.50 179 PHE A N 1
ATOM 1388 C CA . PHE A 1 179 ? -21.786 -0.787 3.508 1.00 88.50 179 PHE A CA 1
ATOM 1389 C C . PHE A 1 179 ? -22.850 -1.762 4.025 1.00 88.50 179 PHE A C 1
ATOM 1391 O O . PHE A 1 179 ? -23.585 -1.408 4.955 1.00 88.50 179 PHE A O 1
ATOM 1398 N N . LEU A 1 180 ? -22.899 -2.974 3.467 1.00 87.69 180 LEU A N 1
ATOM 1399 C CA . LEU A 1 180 ? -23.941 -3.965 3.744 1.00 87.69 180 LEU A CA 1
ATOM 1400 C C . LEU A 1 180 ? -23.655 -4.822 4.985 1.00 87.69 180 LEU A C 1
ATOM 1402 O O . LEU A 1 180 ? -24.565 -5.056 5.773 1.00 87.69 180 LEU A O 1
ATOM 1406 N N . PHE A 1 181 ? -22.406 -5.251 5.191 1.00 86.75 181 PHE A N 1
ATOM 1407 C CA . PHE A 1 181 ? -22.065 -6.288 6.176 1.00 86.75 181 PHE A CA 1
ATOM 1408 C C . PHE A 1 181 ? -21.135 -5.820 7.304 1.00 86.75 181 PHE A C 1
ATOM 1410 O O . PHE A 1 181 ? -20.890 -6.580 8.240 1.00 86.75 181 PHE A O 1
ATOM 1417 N N . SER A 1 182 ? -20.592 -4.595 7.260 1.00 84.88 182 SER A N 1
ATOM 1418 C CA . SER A 1 182 ? -19.655 -4.159 8.306 1.00 84.88 182 SER A CA 1
ATOM 1419 C C . SER A 1 182 ? -20.350 -3.742 9.609 1.00 84.88 182 SER A C 1
ATOM 1421 O O . SER A 1 182 ? -20.990 -2.687 9.715 1.00 84.88 182 SER A O 1
ATOM 1423 N N . GLU A 1 183 ? -20.137 -4.544 10.649 1.00 83.88 183 GLU A N 1
ATOM 1424 C CA . GLU A 1 183 ? -20.624 -4.264 12.003 1.00 83.88 183 GLU A CA 1
ATOM 1425 C C . GLU A 1 183 ? -19.525 -3.670 12.890 1.00 83.88 183 GLU A C 1
ATOM 1427 O O . GLU A 1 183 ? -19.773 -2.760 13.682 1.00 83.88 183 GLU A O 1
ATOM 1432 N N . ARG A 1 184 ? -18.278 -4.144 12.746 1.00 86.12 184 ARG A N 1
ATOM 1433 C CA . ARG A 1 184 ? -17.156 -3.738 13.608 1.00 86.12 184 ARG A CA 1
ATOM 1434 C C . ARG A 1 184 ? -16.270 -2.694 12.932 1.00 86.12 184 ARG A C 1
ATOM 1436 O O . ARG A 1 184 ? -15.911 -2.835 11.766 1.00 86.12 184 ARG A O 1
ATOM 1443 N N . ARG A 1 185 ? -15.790 -1.702 13.695 1.00 87.06 185 ARG A N 1
ATOM 1444 C CA . ARG A 1 185 ? -14.850 -0.676 13.186 1.00 87.06 185 ARG A CA 1
ATOM 1445 C C . ARG A 1 185 ? -13.565 -1.267 12.601 1.00 87.06 185 ARG A C 1
ATOM 1447 O O . ARG A 1 185 ? -13.080 -0.786 11.589 1.00 87.06 185 ARG A O 1
ATOM 1454 N N . ILE A 1 186 ? -13.043 -2.347 13.185 1.00 87.88 186 ILE A N 1
ATOM 1455 C CA . ILE A 1 186 ? -11.843 -3.025 12.664 1.00 87.88 186 ILE A CA 1
ATOM 1456 C C . ILE A 1 186 ? -12.098 -3.647 11.286 1.00 87.88 186 ILE A C 1
ATOM 1458 O O . ILE A 1 186 ? -11.224 -3.595 10.428 1.00 87.88 186 ILE A O 1
ATOM 1462 N N . GLN A 1 187 ? -13.292 -4.204 11.048 1.00 89.62 187 GLN A N 1
ATOM 1463 C CA . GLN A 1 187 ? -13.652 -4.739 9.730 1.00 89.62 187 GLN A CA 1
ATOM 1464 C C . GLN A 1 187 ? -13.702 -3.621 8.684 1.00 89.62 187 GLN A C 1
ATOM 1466 O O . GLN A 1 187 ? -13.259 -3.824 7.559 1.00 89.62 187 GLN A O 1
ATOM 1471 N N . ARG A 1 188 ? -14.177 -2.430 9.072 1.00 91.31 188 ARG A N 1
ATOM 1472 C CA . ARG A 1 188 ? -14.187 -1.235 8.214 1.00 91.31 188 ARG A CA 1
ATOM 1473 C C . ARG A 1 188 ? -12.774 -0.762 7.884 1.00 91.31 188 ARG A C 1
ATOM 1475 O O . ARG A 1 188 ? -12.515 -0.467 6.728 1.00 91.31 188 ARG A O 1
ATOM 1482 N N . MET A 1 189 ? -11.851 -0.800 8.847 1.00 91.50 189 MET A N 1
ATOM 1483 C CA . MET A 1 189 ? -10.429 -0.511 8.604 1.00 91.50 189 MET A CA 1
ATOM 1484 C C . MET A 1 189 ? -9.773 -1.550 7.682 1.00 91.50 189 MET A C 1
ATOM 1486 O O . MET A 1 189 ? -8.999 -1.191 6.803 1.00 91.50 189 MET A O 1
ATOM 1490 N N . GLY A 1 190 ? -10.116 -2.834 7.834 1.00 91.81 190 GLY A N 1
ATOM 1491 C CA . GLY A 1 190 ? -9.712 -3.893 6.901 1.00 91.81 190 GLY A CA 1
ATOM 1492 C C . GLY A 1 190 ? -10.193 -3.628 5.478 1.00 91.81 190 GLY A C 1
ATOM 1493 O O . GLY A 1 190 ? -9.390 -3.630 4.550 1.00 91.81 190 GLY A O 1
ATOM 1494 N N . ALA A 1 191 ? -11.482 -3.322 5.323 1.00 93.38 191 ALA A N 1
ATOM 1495 C CA . ALA A 1 191 ? -12.047 -2.941 4.035 1.00 93.38 191 ALA A CA 1
ATOM 1496 C C . ALA A 1 191 ? -11.388 -1.672 3.479 1.00 93.38 191 ALA A C 1
ATOM 1498 O O . ALA A 1 191 ? -11.118 -1.611 2.287 1.00 93.38 191 ALA A O 1
ATOM 1499 N N . ALA A 1 192 ? -11.080 -0.688 4.326 1.00 94.06 192 ALA A N 1
ATOM 1500 C CA . ALA A 1 192 ? -10.395 0.532 3.923 1.00 94.06 192 ALA A CA 1
ATOM 1501 C C . ALA A 1 192 ? -9.005 0.266 3.348 1.00 94.06 192 ALA A C 1
ATOM 1503 O O . ALA A 1 192 ? -8.669 0.800 2.293 1.00 94.06 192 ALA A O 1
ATOM 1504 N N . LEU A 1 193 ? -8.224 -0.595 4.007 1.00 95.62 193 LEU A N 1
ATOM 1505 C CA . LEU A 1 193 ? -6.933 -1.030 3.489 1.00 95.62 193 LEU A CA 1
ATOM 1506 C C . LEU A 1 193 ? -7.097 -1.724 2.135 1.00 95.62 193 LEU A C 1
ATOM 1508 O O . LEU A 1 193 ? -6.413 -1.365 1.186 1.00 95.62 193 LEU A O 1
ATOM 1512 N N . SER A 1 194 ? -8.018 -2.685 2.031 1.00 95.69 194 SER A N 1
ATOM 1513 C CA . SER A 1 194 ? -8.272 -3.392 0.773 1.00 95.69 194 SER A CA 1
ATOM 1514 C C . SER A 1 194 ? -8.712 -2.443 -0.341 1.00 95.69 194 SER A C 1
ATOM 1516 O O . SER A 1 194 ? -8.229 -2.569 -1.458 1.00 95.69 194 SER A O 1
ATOM 1518 N N . MET A 1 195 ? -9.578 -1.468 -0.050 1.00 95.69 195 MET A N 1
ATOM 1519 C CA . MET A 1 195 ? -9.975 -0.445 -1.019 1.00 95.69 195 MET A CA 1
ATOM 1520 C C . MET A 1 195 ? -8.785 0.412 -1.456 1.00 95.69 195 MET A C 1
ATOM 1522 O O . MET A 1 195 ? -8.652 0.679 -2.645 1.00 95.69 195 MET A O 1
ATOM 1526 N N . ALA A 1 196 ? -7.921 0.828 -0.524 1.00 95.38 196 ALA A N 1
ATOM 1527 C CA . ALA A 1 196 ? -6.728 1.603 -0.852 1.00 95.38 196 ALA A CA 1
ATOM 1528 C C . ALA A 1 196 ? -5.773 0.816 -1.756 1.00 95.38 196 ALA A C 1
ATOM 1530 O O . ALA A 1 196 ? -5.357 1.344 -2.778 1.00 95.38 196 ALA A O 1
ATOM 1531 N N . LEU A 1 197 ? -5.480 -0.441 -1.409 1.00 94.81 197 LEU A N 1
ATOM 1532 C CA . LEU A 1 197 ? -4.646 -1.341 -2.211 1.00 94.81 197 LEU A CA 1
ATOM 1533 C C . LEU A 1 197 ? -5.228 -1.506 -3.621 1.00 94.81 197 LEU A C 1
ATOM 1535 O O . LEU A 1 197 ? -4.610 -1.094 -4.593 1.00 94.81 197 LEU A O 1
ATOM 1539 N N . LEU A 1 198 ? -6.492 -1.927 -3.733 1.00 95.06 198 LEU A N 1
ATOM 1540 C CA . LEU A 1 198 ? -7.151 -2.099 -5.030 1.00 95.06 198 LEU A CA 1
ATOM 1541 C C . LEU A 1 198 ? -7.153 -0.810 -5.866 1.00 95.06 198 LEU A C 1
ATOM 1543 O O . LEU A 1 198 ? -6.917 -0.866 -7.070 1.00 95.06 198 LEU A O 1
ATOM 1547 N N . ALA A 1 199 ? -7.388 0.352 -5.250 1.00 94.38 199 ALA A N 1
ATOM 1548 C CA . ALA A 1 199 ? -7.331 1.638 -5.944 1.00 94.38 199 ALA A CA 1
ATOM 1549 C C . ALA A 1 199 ? -5.913 1.980 -6.433 1.00 94.38 199 ALA A C 1
ATOM 1551 O O . ALA A 1 199 ? -5.756 2.492 -7.542 1.00 94.38 199 ALA A O 1
ATOM 1552 N N . ILE A 1 200 ? -4.884 1.676 -5.638 1.00 93.50 200 ILE A N 1
ATOM 1553 C CA . ILE A 1 200 ? -3.475 1.838 -6.014 1.00 93.50 200 ILE A CA 1
ATOM 1554 C C . ILE A 1 200 ? -3.111 0.882 -7.162 1.00 93.50 200 ILE A C 1
ATOM 1556 O O . ILE A 1 200 ? -2.517 1.318 -8.148 1.00 93.50 200 ILE A O 1
ATOM 1560 N N . GLY A 1 201 ? -3.529 -0.383 -7.099 1.00 90.81 201 GLY A N 1
ATOM 1561 C CA . GLY A 1 201 ? -3.342 -1.353 -8.178 1.00 90.81 201 GLY A CA 1
ATOM 1562 C C . GLY A 1 201 ? -4.008 -0.923 -9.489 1.00 90.81 201 GLY A C 1
ATOM 1563 O O . GLY A 1 201 ? -3.385 -0.999 -10.548 1.00 90.81 201 GLY A O 1
ATOM 1564 N N . VAL A 1 202 ? -5.241 -0.401 -9.432 1.00 91.75 202 VAL A N 1
ATOM 1565 C CA . VAL A 1 202 ? -5.928 0.194 -10.596 1.00 91.75 202 VAL A CA 1
ATOM 1566 C C . VAL A 1 202 ? -5.127 1.373 -11.147 1.00 91.75 202 VAL A C 1
ATOM 1568 O O . VAL A 1 202 ? -4.913 1.447 -12.356 1.00 91.75 202 VAL A O 1
ATOM 1571 N N . PHE A 1 203 ? -4.654 2.271 -10.278 1.00 90.69 203 PHE A N 1
ATOM 1572 C CA . PHE A 1 203 ? -3.838 3.413 -10.684 1.00 90.69 203 PHE A CA 1
ATOM 1573 C C . PHE A 1 203 ? -2.577 2.961 -11.434 1.00 90.69 203 PHE A C 1
ATOM 1575 O O . PHE A 1 203 ? -2.362 3.398 -12.558 1.00 90.69 203 PHE A O 1
ATOM 1582 N N . TYR A 1 204 ? -1.802 2.024 -10.882 1.00 87.44 204 TYR A N 1
ATOM 1583 C CA . TYR A 1 204 ? -0.581 1.533 -11.528 1.00 87.44 204 TYR A CA 1
ATOM 1584 C C . TYR A 1 204 ? -0.820 0.743 -12.823 1.00 87.44 204 TYR A C 1
ATOM 1586 O O . TYR A 1 204 ? 0.078 0.669 -13.658 1.00 87.44 204 TYR A O 1
ATOM 1594 N N . LEU A 1 205 ? -1.989 0.118 -12.990 1.00 86.12 205 LEU A N 1
ATOM 1595 C CA . LEU A 1 205 ? -2.301 -0.676 -14.180 1.00 86.12 205 LEU A CA 1
ATOM 1596 C C . LEU A 1 205 ? -2.776 0.190 -15.358 1.00 86.12 205 LEU A C 1
ATOM 1598 O O . LEU A 1 205 ? -2.499 -0.143 -16.509 1.00 86.12 205 LEU A O 1
ATOM 1602 N N . PHE A 1 206 ? -3.488 1.290 -15.088 1.00 83.25 206 PHE A N 1
ATOM 1603 C CA . PHE A 1 206 ? -4.053 2.162 -16.128 1.00 83.25 206 PHE A CA 1
ATOM 1604 C C . PHE A 1 206 ? -3.277 3.465 -16.367 1.00 83.25 206 PHE A C 1
ATOM 1606 O O . PHE A 1 206 ? -3.387 4.018 -17.462 1.00 83.25 206 PHE A O 1
ATOM 1613 N N . LEU A 1 207 ? -2.515 3.958 -15.388 1.00 68.69 207 LEU A N 1
ATOM 1614 C CA . LEU A 1 207 ? -1.631 5.120 -15.525 1.00 68.69 207 LEU A CA 1
ATOM 1615 C C . LEU A 1 207 ? -0.161 4.671 -15.443 1.00 68.69 207 LEU A C 1
ATOM 1617 O O . LEU A 1 207 ? 0.406 4.677 -14.347 1.00 68.69 207 LEU A O 1
ATOM 1621 N N . PRO A 1 208 ? 0.439 4.244 -16.572 1.00 55.38 208 PRO A N 1
ATOM 1622 C CA . PRO A 1 208 ? 1.879 4.017 -16.669 1.00 55.38 208 PRO A CA 1
ATOM 1623 C C . PRO A 1 208 ? 2.682 5.325 -16.630 1.00 55.38 208 PRO A C 1
ATOM 1625 O O . PRO A 1 208 ? 2.201 6.348 -17.175 1.00 55.38 208 PRO A O 1
#

Sequence (208 aa):
MNIRRDLTSKFVDGLVPALILYLLNVLILMITSPLERFFGGTGLMIFVIGLVAVAMFSLQRSLWSRSSEVARAWYGMAGGLLGWWVIEASTFLENRSLFGLTSFVVLVMASLMTGLLWRPFLPLGARFFMASLLGLAGERVMIVFLHPFSGWSPVARLLYIGLGIGLIMALMGVMAWMFLFSERRIQRMGAALSMALLAIGVFYLFLP

Radius of gyration: 17.97 Å; chains: 1; bounding box: 53×37×54 Å

Foldseek 3Di:
DPLVVVVVLLCVLFVVLLVVLLVVLVVLVVVLVVQCVPVNLVSLVVVLVVLLVLLVVLLVQLPDPPDDLSSNLSSLQNSLSSVLSSVVSVCRNVVHDCDDPVNVVVLVVLVVVCVVCVPPPDDSSPNSNSCNNSLLVVLVNVCVVLVVVLPVDVVSVVVLVVVLVVLVVVLVVLSVCSVPPDDDSSSSSVSSSSNNSSVVSNCVSPPD

Secondary structure (DSSP, 8-state):
--HHHHHHHHIIIIIHHHHHHHHHHHHHHHHHHHHHHHHHHHHHHHHHHHHHHHHHHHHHHHH-TTS-HHHHHHHHHHHHHHHHHHHHHHHHHHTS-S-SHHHHHHHHHHHHHHHHHTTTT--HHHHHHHHHHHHHHHHHHHHHHHHHHTTT-HHHHHHHHHHHHHHHHHHHHHHHHHHHH--SHHHHHHHHHHHHHHHHHHHHHH--

Organism: NCBI:txid229919

pLDDT: mean 88.03, std 7.75, range [52.62, 96.75]